Protein AF-A0A8D1YD76-F1 (afdb_monomer_lite)

Organism: Sus scrofa (NCBI:txid9823)

InterPro domains:
  IPR010857 Zona-pellucida-binding [PTHR15443] (38-339)
  IPR013783 Immunoglobulin-like fold [G3DSA:2.60.40.10] (74-149)
  IPR036179 Immunoglobulin-like domain superfamily [SSF48726] (84-145)
  IPR048805 Zona-pellucida-binding protein 1/2, C-terminal domain [PF20626] (291-340)
  IPR048806 Zona-pellucida-binding protein 1/2, N-terminal domain [PF07354] (59-154)

Sequence (340 aa):
MKAVKRDRWNRDTECQFPFNKYKIYCVMILFEFGYLDRLPRSFHLTQESAKIVGSPNFPVKVYVMLHQKSPHVLCVTQRLRNFELVDPSFQWHGPKGKIVSENSTAQVTSTGSLVFQNFEESMSGVYTCFLEYKPTVEEVVKNLQLKYIIYAYREPRYYYQFTARYHAAPCNSIYNISFEKKLLQILSKLVLDLSCEVSLLKSECHRVKMQRAGLQNELFFTFSVSSLDTEKGPKPCAGHSCESSKRLSKAKNLIERFFNQQVEVLGRRAEPLPEIYYIEGTLQMVWINRCFPGYGMNILKHPKCPECCVICSPGTYNSRDGIHCLQCNSSLVFGAKACL

Structure (mmCIF, N/CA/C/O backbone):
data_AF-A0A8D1YD76-F1
#
_entry.id   AF-A0A8D1YD76-F1
#
loop_
_atom_site.group_PDB
_atom_site.id
_atom_site.type_symbol
_atom_site.label_atom_id
_atom_site.label_alt_id
_atom_site.label_comp_id
_atom_site.label_asym_id
_atom_site.label_entity_id
_atom_site.label_seq_id
_atom_site.pdbx_PDB_ins_code
_atom_site.Cartn_x
_atom_site.Cartn_y
_atom_site.Cartn_z
_atom_site.occupancy
_atom_site.B_iso_or_equiv
_atom_site.auth_seq_id
_atom_site.auth_comp_id
_atom_site.auth_asym_id
_atom_site.auth_atom_id
_atom_site.pdbx_PDB_model_num
ATOM 1 N N . MET A 1 1 ? -49.637 -75.174 13.690 1.00 31.34 1 MET A N 1
ATOM 2 C CA . MET A 1 1 ? -49.833 -74.477 14.986 1.00 31.34 1 MET A CA 1
ATOM 3 C C . MET A 1 1 ? -49.325 -73.045 14.788 1.00 31.34 1 MET A C 1
ATOM 5 O O . MET A 1 1 ? -48.199 -72.913 14.345 1.00 31.34 1 MET A O 1
ATOM 9 N N . LYS A 1 2 ? -50.146 -71.974 14.790 1.00 24.14 2 LYS A N 1
ATOM 10 C CA . LYS A 1 2 ? -50.710 -71.280 15.982 1.00 24.14 2 LYS A CA 1
ATOM 11 C C . LYS A 1 2 ? -49.617 -71.139 17.063 1.00 24.14 2 LYS A C 1
ATOM 13 O O . LYS A 1 2 ? -49.075 -72.158 17.444 1.00 24.14 2 LYS A O 1
ATOM 18 N N . ALA A 1 3 ? -49.241 -69.997 17.631 1.00 24.41 3 ALA A N 1
ATOM 19 C CA . ALA A 1 3 ? -49.921 -68.741 17.937 1.00 24.41 3 ALA A CA 1
ATOM 20 C C . ALA A 1 3 ? -48.851 -67.866 18.680 1.00 24.41 3 ALA A C 1
ATOM 22 O O . ALA A 1 3 ? -47.999 -68.431 19.351 1.00 24.41 3 ALA A O 1
ATOM 23 N N . VAL A 1 4 ? -48.744 -66.542 18.474 1.00 26.05 4 VAL A N 1
ATOM 24 C CA . VAL A 1 4 ? -49.373 -65.466 19.289 1.00 26.05 4 VAL A CA 1
ATOM 25 C C . VAL A 1 4 ? -48.437 -64.759 20.296 1.00 26.05 4 VAL A C 1
ATOM 27 O O . VAL A 1 4 ? -48.032 -65.369 21.273 1.00 26.05 4 VAL A O 1
ATOM 30 N N . LYS A 1 5 ? -48.303 -63.426 20.084 1.00 26.91 5 LYS A N 1
ATOM 31 C CA . LYS A 1 5 ? -48.218 -62.286 21.049 1.00 26.91 5 LYS A CA 1
ATOM 32 C C . LYS A 1 5 ? -47.001 -62.229 22.007 1.00 26.91 5 LYS A C 1
ATOM 34 O O . LYS A 1 5 ? -46.442 -63.247 22.355 1.00 26.91 5 LYS A O 1
ATOM 39 N N . ARG A 1 6 ? -46.554 -61.077 22.531 1.00 25.50 6 ARG A N 1
ATOM 40 C CA . ARG A 1 6 ? -47.182 -59.756 22.733 1.00 25.50 6 ARG A CA 1
ATOM 41 C C . ARG A 1 6 ? -46.123 -58.694 23.057 1.00 25.50 6 ARG A C 1
ATOM 43 O O . ARG A 1 6 ? -45.098 -58.993 23.654 1.00 25.50 6 ARG A O 1
ATOM 50 N N . ASP A 1 7 ? -46.521 -57.473 22.744 1.00 26.12 7 ASP A N 1
ATOM 51 C CA . ASP A 1 7 ? -46.029 -56.142 23.103 1.00 26.12 7 ASP A CA 1
ATOM 52 C C . ASP A 1 7 ? -45.668 -55.884 24.576 1.00 26.12 7 ASP A C 1
ATOM 54 O O . ASP A 1 7 ? -46.276 -56.482 25.469 1.00 26.12 7 ASP A O 1
ATOM 58 N N . ARG A 1 8 ? -44.837 -54.844 24.793 1.00 25.72 8 ARG A N 1
ATOM 59 C CA . ARG A 1 8 ? -45.094 -53.664 25.671 1.00 25.72 8 ARG A CA 1
ATOM 60 C C . ARG A 1 8 ? -43.949 -52.637 25.465 1.00 25.72 8 ARG A C 1
ATOM 62 O O . ARG A 1 8 ? -42.807 -53.000 25.697 1.00 25.72 8 ARG A O 1
ATOM 69 N N . TRP A 1 9 ? -44.069 -51.448 24.854 1.00 23.62 9 TRP A N 1
ATOM 70 C CA . TRP A 1 9 ? -44.866 -50.227 25.118 1.00 23.62 9 TRP A CA 1
ATOM 71 C C . TRP A 1 9 ? -44.755 -49.630 26.528 1.00 23.62 9 TRP A C 1
ATOM 73 O O . TRP A 1 9 ? -45.425 -50.104 27.435 1.00 23.62 9 TRP A O 1
ATOM 83 N N . ASN A 1 10 ? -43.954 -48.564 26.670 1.00 24.50 10 ASN A N 1
ATOM 84 C CA . ASN A 1 10 ? -44.304 -47.238 27.232 1.00 24.50 10 ASN A CA 1
ATOM 85 C C . ASN A 1 10 ? -43.007 -46.399 27.306 1.00 24.50 10 ASN A C 1
ATOM 87 O O . ASN A 1 10 ? -41.981 -46.929 27.714 1.00 24.50 10 ASN A O 1
ATOM 91 N N . ARG A 1 11 ? -42.878 -45.174 26.776 1.00 27.67 11 ARG A N 1
ATOM 92 C CA . ARG A 1 11 ? -43.743 -43.976 26.776 1.00 27.67 11 ARG A CA 1
ATOM 93 C C . ARG A 1 11 ? -43.966 -43.437 28.192 1.00 27.67 11 ARG A C 1
ATOM 95 O O . ARG A 1 11 ? -44.514 -44.170 29.002 1.00 27.67 11 ARG A O 1
ATOM 102 N N . ASP A 1 12 ? -43.479 -42.212 28.420 1.00 26.61 12 ASP A N 1
ATOM 103 C CA . ASP A 1 12 ? -44.048 -41.116 29.239 1.00 26.61 12 ASP A CA 1
ATOM 104 C C . ASP A 1 12 ? -42.905 -40.136 29.617 1.00 26.61 12 ASP A C 1
ATOM 106 O O . ASP A 1 12 ? -41.875 -40.563 30.131 1.00 26.61 12 ASP A O 1
ATOM 110 N N . THR A 1 13 ? -42.857 -38.927 29.021 1.00 28.55 13 THR A N 1
ATOM 111 C CA . THR A 1 13 ? -43.437 -37.636 29.506 1.00 28.55 13 THR A CA 1
ATOM 112 C C . THR A 1 13 ? -42.733 -37.145 30.777 1.00 28.55 13 THR A C 1
ATOM 114 O O . THR A 1 13 ? -42.492 -37.925 31.680 1.00 28.55 13 THR A O 1
ATOM 117 N N . GLU A 1 14 ? -42.273 -35.902 30.924 1.00 25.12 14 GLU A N 1
ATOM 118 C CA . GLU A 1 14 ? -42.909 -34.590 30.719 1.00 25.12 14 GLU A CA 1
ATOM 119 C C . GLU A 1 14 ? -41.771 -33.535 30.841 1.00 25.12 14 GLU A C 1
ATOM 121 O O . GLU A 1 14 ? -40.780 -33.778 31.522 1.00 25.12 14 GLU A O 1
ATOM 126 N N . CYS A 1 15 ? -41.774 -32.399 30.141 1.00 23.47 15 CYS A N 1
ATOM 127 C CA . CYS A 1 15 ? -42.496 -31.218 30.611 1.00 23.47 15 CYS A CA 1
ATOM 128 C C . CYS A 1 15 ? -43.323 -30.535 29.513 1.00 23.47 15 CYS A C 1
ATOM 130 O O . CYS A 1 15 ? -42.839 -30.199 28.431 1.00 23.47 15 CYS A O 1
ATOM 132 N N . GLN A 1 16 ? -44.579 -30.303 29.891 1.00 22.88 16 GLN A N 1
ATOM 133 C CA . GLN A 1 16 ? -45.645 -29.562 29.226 1.00 22.88 16 GLN A CA 1
ATOM 134 C C . GLN A 1 16 ? -45.329 -28.060 29.004 1.00 22.88 16 GLN A C 1
ATOM 136 O O . GLN A 1 16 ? -44.738 -27.400 29.853 1.00 22.88 16 GLN A O 1
ATOM 141 N N . PHE A 1 17 ? -45.836 -27.584 27.857 1.00 27.03 17 PHE A N 1
ATOM 142 C CA . PHE A 1 17 ? -46.262 -26.262 27.322 1.00 27.03 17 PHE A CA 1
ATOM 143 C C . PHE A 1 17 ? -46.903 -25.238 28.317 1.00 27.03 17 PHE A C 1
ATOM 145 O O . PHE A 1 17 ? -46.950 -25.571 29.496 1.00 27.03 17 PHE A O 1
ATOM 152 N N . PRO A 1 18 ? -47.560 -24.086 27.942 1.00 42.62 18 PRO A N 1
ATOM 153 C CA . PRO A 1 18 ? -47.775 -23.325 26.667 1.00 42.62 18 PRO A CA 1
ATOM 154 C C . PRO A 1 18 ? -47.628 -21.764 26.867 1.00 42.62 18 PRO A C 1
ATOM 156 O O . PRO A 1 18 ? -47.366 -21.314 27.971 1.00 42.62 18 PRO A O 1
ATOM 159 N N . PHE A 1 19 ? -47.690 -20.820 25.907 1.00 26.12 19 PHE A N 1
ATOM 160 C CA . PHE A 1 19 ? -48.862 -20.342 25.147 1.00 26.12 19 PHE A CA 1
ATOM 161 C C . PHE A 1 19 ? -48.487 -19.187 24.168 1.00 26.12 19 PHE A C 1
ATOM 163 O O . PHE A 1 19 ? -47.848 -18.213 24.544 1.00 26.12 19 PHE A O 1
ATOM 170 N N . ASN A 1 20 ? -49.042 -19.290 22.954 1.00 23.36 20 ASN A N 1
ATOM 171 C CA . ASN A 1 20 ? -49.669 -18.273 22.085 1.00 23.36 20 ASN A CA 1
ATOM 172 C C . ASN A 1 20 ? -48.913 -17.189 21.260 1.00 23.36 20 ASN A C 1
ATOM 174 O O . ASN A 1 20 ? -48.391 -16.203 21.765 1.00 23.36 20 ASN A O 1
ATOM 178 N N . LYS A 1 21 ? -49.126 -17.340 19.936 1.00 29.44 21 LYS A N 1
ATOM 179 C CA . LYS A 1 21 ? -49.344 -16.357 18.849 1.00 29.44 21 LYS A CA 1
ATOM 180 C C . LYS A 1 21 ? -48.302 -15.257 18.632 1.00 29.44 21 LYS A C 1
ATOM 182 O O . LYS A 1 21 ? -48.481 -14.169 19.140 1.00 29.44 21 LYS A O 1
ATOM 187 N N . TYR A 1 22 ? -47.350 -15.508 17.725 1.00 27.69 22 TYR A N 1
ATOM 188 C CA . TYR A 1 22 ? -47.212 -14.817 16.424 1.00 27.69 22 TYR A CA 1
ATOM 189 C C . TYR A 1 22 ? -46.356 -15.701 15.494 1.00 27.69 22 TYR A C 1
ATOM 191 O O . TYR A 1 22 ? -45.214 -16.023 15.808 1.00 27.69 22 TYR A O 1
ATOM 199 N N . LYS A 1 23 ? -46.916 -16.133 14.355 1.00 27.42 23 LYS A N 1
ATOM 200 C CA . LYS A 1 23 ? -46.156 -16.783 13.275 1.00 27.42 23 LYS A CA 1
ATOM 201 C C . LYS A 1 23 ? -45.280 -15.717 12.611 1.00 27.42 23 LYS A C 1
ATOM 203 O O . LYS A 1 23 ? -45.788 -14.940 11.811 1.00 27.42 23 LYS A O 1
ATOM 208 N N . ILE A 1 24 ? -43.989 -15.695 12.921 1.00 28.53 24 ILE A N 1
ATOM 209 C CA . ILE A 1 24 ? -42.988 -15.047 12.070 1.00 28.53 24 ILE A CA 1
ATOM 210 C C . ILE A 1 24 ? -42.305 -16.169 11.296 1.00 28.53 24 ILE A C 1
ATOM 212 O O . ILE A 1 24 ? -41.689 -17.062 11.874 1.00 28.53 24 ILE A O 1
ATOM 216 N N . TYR A 1 25 ? -42.494 -16.156 9.981 1.00 26.11 25 TYR A N 1
ATOM 217 C CA . TYR A 1 25 ? -41.799 -17.031 9.049 1.00 26.11 25 TYR A CA 1
ATOM 218 C C . TYR A 1 25 ? -40.295 -16.729 9.115 1.00 26.11 25 TYR A C 1
ATOM 220 O O . TYR A 1 25 ? -39.843 -15.735 8.554 1.00 26.11 25 TYR A O 1
ATOM 228 N N . CYS A 1 26 ? -39.508 -17.588 9.767 1.00 23.62 26 CYS A N 1
ATOM 229 C CA . CYS A 1 26 ? -38.071 -17.652 9.508 1.00 23.62 26 CYS A CA 1
ATOM 230 C C . CYS A 1 26 ? -37.868 -18.418 8.201 1.00 23.62 26 CYS A C 1
ATOM 232 O O . CYS A 1 26 ? -37.754 -19.643 8.182 1.00 23.62 26 CYS A O 1
ATOM 234 N N . VAL A 1 27 ? -37.853 -17.679 7.094 1.00 25.09 27 VAL A N 1
ATOM 235 C CA . VAL A 1 27 ? -37.215 -18.141 5.865 1.00 25.09 27 VAL A CA 1
ATOM 236 C C . VAL A 1 27 ? -35.727 -18.255 6.183 1.00 25.09 27 VAL A C 1
ATOM 238 O O . VAL A 1 27 ? -35.052 -17.252 6.405 1.00 25.09 27 VAL A O 1
ATOM 241 N N . MET A 1 28 ? -35.234 -19.488 6.257 1.00 24.78 28 MET A N 1
ATOM 242 C CA . MET A 1 28 ? -33.808 -19.803 6.257 1.00 24.78 28 MET A CA 1
ATOM 243 C C . MET A 1 28 ? -33.210 -19.318 4.932 1.00 24.78 28 MET A C 1
ATOM 245 O O . MET A 1 28 ? -33.198 -20.049 3.945 1.00 24.78 28 MET A O 1
ATOM 249 N N . ILE A 1 29 ? -32.743 -18.071 4.891 1.00 24.70 29 ILE A N 1
ATOM 250 C CA . ILE A 1 29 ? -31.824 -17.621 3.850 1.00 24.70 29 ILE A CA 1
ATOM 251 C C . ILE A 1 29 ? -30.431 -18.042 4.311 1.00 24.70 29 ILE A C 1
ATOM 253 O O . ILE A 1 29 ? -29.815 -17.403 5.162 1.00 24.70 29 ILE A O 1
ATOM 257 N N . LEU A 1 30 ? -29.964 -19.156 3.753 1.00 24.92 30 LEU A N 1
ATOM 258 C CA . LEU A 1 30 ? -28.557 -19.533 3.717 1.00 24.92 30 LEU A CA 1
ATOM 259 C C . LEU A 1 30 ? -27.788 -18.433 2.967 1.00 24.92 30 LEU A C 1
ATOM 261 O O . LEU A 1 30 ? -27.679 -18.468 1.745 1.00 24.92 30 LEU A O 1
ATOM 265 N N . PHE A 1 31 ? -27.282 -17.433 3.688 1.00 23.33 31 PHE A N 1
ATOM 266 C CA . PHE A 1 31 ? -26.168 -16.624 3.206 1.00 23.33 31 PHE A CA 1
ATOM 267 C C . PHE A 1 31 ? -24.882 -17.337 3.615 1.00 23.33 31 PHE A C 1
ATOM 269 O O . PHE A 1 31 ? -24.460 -17.277 4.769 1.00 23.33 31 PHE A O 1
ATOM 276 N N . GLU A 1 32 ? -24.267 -18.025 2.654 1.00 25.66 32 GLU A N 1
ATOM 277 C CA . GLU A 1 32 ? -22.865 -18.412 2.739 1.00 25.66 32 GLU A CA 1
ATOM 278 C C . GLU A 1 32 ? -22.000 -17.149 2.861 1.00 25.66 32 GLU A C 1
ATOM 280 O O . GLU A 1 32 ? -21.624 -16.524 1.870 1.00 25.66 32 GLU A O 1
ATOM 285 N N . PHE A 1 33 ? -21.653 -16.761 4.087 1.00 24.92 33 PHE A N 1
ATOM 286 C CA . PHE A 1 33 ? -20.459 -15.958 4.318 1.00 24.92 33 PHE A CA 1
ATOM 287 C C . PHE A 1 33 ? -19.263 -16.905 4.334 1.00 24.92 33 PHE A C 1
ATOM 289 O O . PHE A 1 33 ? -18.803 -17.357 5.381 1.00 24.92 33 PHE A O 1
ATOM 296 N N . GLY A 1 34 ? -18.751 -17.203 3.141 1.00 25.09 34 GLY A N 1
ATOM 297 C CA . GLY A 1 34 ? -17.398 -17.709 2.971 1.00 25.09 34 GLY A CA 1
ATOM 298 C C . GLY A 1 34 ? -16.398 -16.643 3.414 1.00 25.09 34 GLY A C 1
ATOM 299 O O . GLY A 1 34 ? -15.846 -15.919 2.587 1.00 25.09 34 GLY A O 1
ATOM 300 N N . TYR A 1 35 ? -16.156 -16.538 4.722 1.00 28.88 35 TYR A N 1
ATOM 301 C CA . TYR A 1 35 ? -14.948 -15.916 5.254 1.00 28.88 35 TYR A CA 1
ATOM 302 C C . TYR A 1 35 ? -13.781 -16.850 4.919 1.00 28.88 35 TYR A C 1
ATOM 304 O O . TYR A 1 35 ? -13.340 -17.666 5.723 1.00 28.88 35 TYR A O 1
ATOM 312 N N . LEU A 1 36 ? -13.301 -16.768 3.676 1.00 26.28 36 LEU A N 1
ATOM 313 C CA . LEU A 1 36 ? -11.947 -17.203 3.379 1.00 26.28 36 LEU A CA 1
ATOM 314 C C . LEU A 1 36 ? -11.029 -16.282 4.184 1.00 26.28 36 LEU A C 1
ATOM 316 O O . LEU A 1 36 ? -10.873 -15.110 3.832 1.00 26.28 36 LEU A O 1
ATOM 320 N N . ASP A 1 37 ? -10.413 -16.821 5.235 1.00 30.56 37 ASP A N 1
ATOM 321 C CA . ASP A 1 37 ? -9.154 -16.319 5.777 1.00 30.56 37 ASP A CA 1
ATOM 322 C C . ASP A 1 37 ? -8.141 -16.279 4.621 1.00 30.56 37 ASP A C 1
ATOM 324 O O . ASP A 1 37 ? -7.389 -17.221 4.359 1.00 30.56 37 ASP A O 1
ATOM 328 N N . ARG A 1 38 ? -8.153 -15.184 3.854 1.00 34.41 38 ARG A N 1
ATOM 329 C CA . ARG A 1 38 ? -7.081 -14.856 2.922 1.00 34.41 38 ARG A CA 1
ATOM 330 C C . ARG A 1 38 ? -5.900 -14.429 3.774 1.00 34.41 38 ARG A C 1
ATOM 332 O O . ARG A 1 38 ? -5.716 -13.252 4.068 1.00 34.41 38 ARG A O 1
ATOM 339 N N . LEU A 1 39 ? -5.116 -15.418 4.193 1.00 33.12 39 LEU A N 1
ATOM 340 C CA . LEU A 1 39 ? -3.737 -15.196 4.596 1.00 33.12 39 LEU A CA 1
ATOM 341 C C . LEU A 1 39 ? -3.062 -14.396 3.468 1.00 33.12 39 LEU A C 1
ATOM 343 O O . LEU A 1 39 ? -3.143 -14.842 2.316 1.00 33.12 39 LEU A O 1
ATOM 347 N N . PRO A 1 40 ? -2.437 -13.238 3.755 1.00 37.62 40 PRO A N 1
ATOM 348 C CA . PRO A 1 40 ? -1.689 -12.517 2.739 1.00 37.62 40 PRO A CA 1
ATOM 349 C C . PRO A 1 40 ? -0.619 -13.469 2.213 1.00 37.62 40 PRO A C 1
ATOM 351 O O . PRO A 1 40 ? 0.191 -13.995 2.982 1.00 37.62 40 PRO A O 1
ATOM 354 N N . ARG A 1 41 ? -0.648 -13.759 0.911 1.00 41.16 41 ARG A N 1
ATOM 355 C CA . ARG A 1 41 ? 0.442 -14.523 0.300 1.00 41.16 41 ARG A CA 1
ATOM 356 C C . ARG A 1 41 ? 1.635 -13.587 0.332 1.00 41.16 41 ARG A C 1
ATOM 358 O O . ARG A 1 41 ? 1.605 -12.567 -0.352 1.00 41.16 41 ARG A O 1
ATOM 365 N N . SER A 1 42 ? 2.652 -13.906 1.132 1.00 38.66 42 SER A N 1
ATOM 366 C CA . SER A 1 42 ? 3.901 -13.152 1.123 1.00 38.66 42 SER A CA 1
ATOM 367 C C . SER A 1 42 ? 4.402 -13.088 -0.318 1.00 38.66 42 SER A C 1
ATOM 369 O O . SER A 1 42 ? 4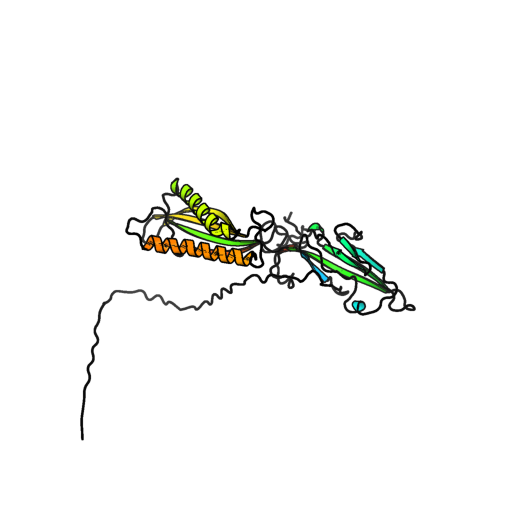.749 -14.087 -0.954 1.00 38.66 42 SER A O 1
ATOM 371 N N . PHE A 1 43 ? 4.326 -11.891 -0.888 1.00 46.16 43 PHE A N 1
ATOM 372 C CA . PHE A 1 43 ? 4.739 -11.646 -2.249 1.00 46.16 43 PHE A CA 1
ATOM 373 C C . PHE A 1 43 ? 6.254 -11.474 -2.247 1.00 46.16 43 PHE A C 1
ATOM 375 O O . PHE A 1 43 ? 6.777 -10.365 -2.272 1.00 46.16 43 PHE A O 1
ATOM 382 N N . HIS A 1 44 ? 6.972 -12.592 -2.214 1.00 45.59 44 HIS A N 1
ATOM 383 C CA . HIS A 1 44 ? 8.375 -12.602 -2.589 1.00 45.59 44 HIS A CA 1
ATOM 384 C C . HIS A 1 44 ? 8.444 -12.600 -4.116 1.00 45.59 44 HIS A C 1
ATOM 386 O O . HIS A 1 44 ? 8.564 -13.645 -4.755 1.00 45.59 44 HIS A O 1
ATOM 392 N N . LEU A 1 45 ? 8.362 -11.412 -4.727 1.00 50.66 45 LEU A N 1
ATOM 393 C CA . LEU A 1 45 ? 9.025 -11.210 -6.013 1.00 50.66 45 LEU A CA 1
ATOM 394 C C . LEU A 1 45 ? 10.485 -11.577 -5.742 1.00 50.66 45 LEU A C 1
ATOM 396 O O . LEU A 1 45 ? 11.166 -10.856 -5.024 1.00 50.66 45 LEU A O 1
ATOM 400 N N . THR A 1 46 ? 10.941 -12.734 -6.218 1.00 42.22 46 THR A N 1
ATOM 401 C CA . THR A 1 46 ? 12.352 -13.134 -6.179 1.00 42.22 46 THR A CA 1
ATOM 402 C C . THR A 1 46 ? 13.143 -12.093 -6.968 1.00 42.22 46 THR A C 1
ATOM 404 O O . THR A 1 46 ? 13.275 -12.178 -8.189 1.00 42.22 46 THR A O 1
ATOM 407 N N . GLN A 1 47 ? 13.549 -11.030 -6.275 1.00 50.66 47 GLN A N 1
ATOM 408 C CA . GLN A 1 47 ? 14.016 -9.781 -6.870 1.00 50.66 47 GLN A CA 1
ATOM 409 C C . GLN A 1 47 ? 15.511 -9.842 -7.189 1.00 50.66 47 GLN A C 1
ATOM 411 O O . GLN A 1 47 ? 15.973 -9.140 -8.084 1.00 50.66 47 GLN A O 1
ATOM 416 N N . GLU A 1 48 ? 16.248 -10.749 -6.542 1.00 43.88 48 GLU A N 1
ATOM 417 C CA . GLU A 1 48 ? 17.710 -10.810 -6.631 1.00 43.88 48 GLU A CA 1
ATOM 418 C C . GLU A 1 48 ? 18.254 -11.371 -7.959 1.00 43.88 48 GLU A C 1
ATOM 420 O O . GLU A 1 48 ? 19.446 -11.245 -8.224 1.00 43.88 48 GLU A O 1
ATOM 425 N N . SER A 1 49 ? 17.412 -11.918 -8.849 1.00 52.31 49 SER A N 1
ATOM 426 C CA . SER A 1 49 ? 17.868 -12.462 -10.146 1.00 52.31 49 SER A CA 1
ATOM 427 C C . SER A 1 49 ? 16.968 -12.162 -11.352 1.00 52.31 49 SER A C 1
ATOM 429 O O . SER A 1 49 ? 17.282 -12.559 -12.480 1.00 52.31 49 SER A O 1
ATOM 431 N N . ALA A 1 50 ? 15.861 -11.438 -11.168 1.00 76.44 50 ALA A N 1
ATOM 432 C CA . ALA A 1 50 ? 14.932 -11.166 -12.259 1.00 76.44 50 ALA A CA 1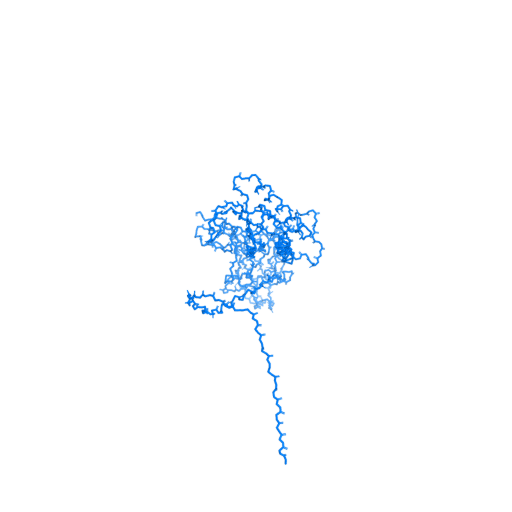
ATOM 433 C C . ALA A 1 50 ? 15.511 -10.132 -13.248 1.00 76.44 50 ALA A C 1
ATOM 435 O O . ALA A 1 50 ? 15.845 -9.005 -12.881 1.00 76.44 50 ALA A O 1
ATOM 436 N N . LYS A 1 51 ? 15.601 -10.512 -14.530 1.00 89.88 51 LYS A N 1
ATOM 437 C CA . LYS A 1 51 ? 15.937 -9.614 -15.649 1.00 89.88 51 LYS A CA 1
ATOM 438 C C . LYS A 1 51 ? 14.664 -9.243 -16.407 1.00 89.88 51 LYS A C 1
ATOM 440 O O . LYS A 1 51 ? 13.973 -10.131 -16.908 1.00 89.88 51 LYS A O 1
ATOM 445 N N . ILE A 1 52 ? 14.365 -7.951 -16.513 1.00 93.06 52 ILE A N 1
ATOM 446 C CA . ILE A 1 52 ? 13.157 -7.428 -17.163 1.00 93.06 52 ILE A CA 1
ATOM 447 C C . ILE A 1 52 ? 13.531 -6.827 -18.517 1.00 93.06 52 ILE A C 1
ATOM 449 O O . ILE A 1 52 ? 14.384 -5.952 -18.588 1.00 93.06 52 ILE A O 1
ATOM 453 N N . VAL A 1 53 ? 12.879 -7.286 -19.584 1.00 94.56 53 VAL A N 1
ATOM 454 C CA . VAL A 1 53 ? 13.044 -6.767 -20.954 1.00 94.56 53 VAL A CA 1
ATOM 455 C C . VAL A 1 53 ? 11.984 -5.724 -21.299 1.00 94.56 53 VAL A C 1
ATOM 457 O O . VAL A 1 53 ? 10.924 -5.664 -20.669 1.00 94.56 53 VAL A O 1
ATOM 460 N N . GLY A 1 54 ? 12.252 -4.938 -22.337 1.00 94.69 54 GLY A N 1
ATOM 461 C CA . GLY A 1 54 ? 11.350 -3.913 -22.845 1.00 94.69 54 GLY A CA 1
ATOM 462 C C . GLY A 1 54 ? 10.424 -4.391 -23.954 1.00 94.69 54 GLY A C 1
ATOM 463 O O . GLY A 1 54 ? 10.585 -5.467 -24.534 1.00 94.69 54 GLY A O 1
ATOM 464 N N . SER A 1 55 ? 9.465 -3.526 -24.274 1.00 94.69 55 SER A N 1
ATOM 465 C CA . SER A 1 55 ? 8.551 -3.659 -25.404 1.00 94.69 55 SER A CA 1
ATOM 466 C C . SER A 1 55 ? 8.581 -2.364 -26.223 1.00 94.69 55 SER A C 1
ATOM 468 O O . SER A 1 55 ? 8.522 -1.287 -25.627 1.00 94.69 55 SER A O 1
ATOM 470 N N . PRO A 1 56 ? 8.654 -2.436 -27.564 1.00 93.06 56 PRO A N 1
ATOM 471 C CA . PRO A 1 56 ? 8.549 -1.252 -28.416 1.00 93.06 56 PRO A CA 1
ATOM 472 C C . PRO A 1 56 ? 7.110 -0.713 -28.473 1.00 93.06 56 PRO A C 1
ATOM 474 O O . PRO A 1 56 ? 6.897 0.453 -28.784 1.00 93.06 56 PRO A O 1
ATOM 477 N N . ASN A 1 57 ? 6.119 -1.548 -28.142 1.00 94.06 57 ASN A N 1
ATOM 478 C CA . ASN A 1 57 ? 4.703 -1.232 -28.336 1.00 94.06 57 ASN A CA 1
ATOM 479 C C . ASN A 1 57 ? 4.072 -0.535 -27.125 1.00 94.06 57 ASN A C 1
ATOM 481 O O . ASN A 1 57 ? 3.093 0.191 -27.268 1.00 94.06 57 ASN A O 1
ATOM 485 N N . PHE A 1 58 ? 4.581 -0.786 -25.917 1.00 93.56 58 PHE A N 1
ATOM 486 C CA . PHE A 1 58 ? 3.997 -0.254 -24.688 1.00 93.56 58 PHE A CA 1
ATOM 487 C C . PHE A 1 58 ? 5.044 -0.102 -23.580 1.00 93.56 58 PHE A C 1
ATOM 489 O O . PHE A 1 58 ? 5.985 -0.897 -23.512 1.00 93.56 58 PHE A O 1
ATOM 496 N N . PRO A 1 59 ? 4.865 0.862 -22.657 1.00 95.06 59 PRO A N 1
ATOM 497 C CA . PRO A 1 59 ? 5.738 0.988 -21.500 1.00 95.06 59 PRO A CA 1
ATOM 498 C C . PRO A 1 59 ? 5.654 -0.232 -20.577 1.00 95.06 59 PRO A C 1
ATOM 500 O O . PRO A 1 59 ? 4.568 -0.630 -20.145 1.00 95.06 59 PRO A O 1
ATOM 503 N N . VAL A 1 60 ? 6.801 -0.811 -20.226 1.00 94.56 60 VAL A N 1
ATOM 504 C CA . VAL A 1 60 ? 6.859 -1.965 -19.319 1.00 94.56 60 VAL A CA 1
ATOM 505 C C . VAL A 1 60 ? 6.822 -1.495 -17.865 1.00 94.56 60 VAL A C 1
ATOM 507 O O . VAL A 1 60 ? 7.612 -0.651 -17.448 1.00 94.56 60 VAL A O 1
ATOM 510 N N . LYS A 1 61 ? 5.900 -2.053 -17.072 1.00 93.19 61 LYS A N 1
ATOM 511 C CA . LYS A 1 61 ? 5.783 -1.761 -15.636 1.00 93.19 61 LYS A CA 1
ATOM 512 C C . LYS A 1 61 ? 6.817 -2.561 -14.839 1.00 93.19 61 LYS A C 1
ATOM 514 O O . LYS A 1 61 ? 6.817 -3.794 -14.907 1.00 93.19 61 LYS A O 1
ATOM 519 N N . VAL A 1 62 ? 7.635 -1.865 -14.059 1.00 93.12 62 VAL A N 1
ATOM 520 C CA . VAL A 1 62 ? 8.649 -2.421 -13.153 1.00 93.12 62 VAL A CA 1
ATOM 521 C C . VAL A 1 62 ? 8.274 -2.053 -11.721 1.00 93.12 62 VAL A C 1
ATOM 523 O O . VAL A 1 62 ? 7.857 -0.927 -11.467 1.00 93.12 62 VAL A O 1
ATOM 526 N N . TYR A 1 63 ? 8.412 -2.997 -10.793 1.00 92.00 63 TYR A N 1
ATOM 527 C CA . TYR A 1 63 ? 8.115 -2.796 -9.376 1.00 92.00 63 TYR A CA 1
ATOM 528 C C . TYR A 1 63 ? 9.398 -2.962 -8.574 1.00 92.00 63 TYR A C 1
ATOM 530 O O . TYR A 1 63 ? 10.082 -3.980 -8.708 1.00 92.00 63 TYR A O 1
ATOM 538 N N . VAL A 1 64 ? 9.717 -1.961 -7.761 1.00 91.38 64 VAL A N 1
ATOM 539 C CA . VAL A 1 64 ? 10.909 -1.951 -6.913 1.00 91.38 64 VAL A CA 1
ATOM 540 C C . VAL A 1 64 ? 10.485 -1.666 -5.481 1.00 91.38 64 VAL A C 1
ATOM 542 O O . VAL A 1 64 ? 9.723 -0.728 -5.234 1.00 91.38 64 VAL A O 1
ATOM 545 N N . MET A 1 65 ? 10.926 -2.510 -4.549 1.00 89.56 65 MET A N 1
ATOM 546 C CA . MET A 1 65 ? 10.615 -2.318 -3.139 1.00 89.56 65 MET A CA 1
ATOM 547 C C . MET A 1 65 ? 11.462 -1.165 -2.604 1.00 89.56 65 MET A C 1
ATOM 549 O O . MET A 1 65 ? 12.641 -1.050 -2.946 1.00 89.56 65 MET A O 1
ATOM 553 N N . LEU A 1 66 ? 10.861 -0.296 -1.791 1.00 90.00 66 LEU A N 1
ATOM 554 C CA . LEU A 1 66 ? 11.599 0.797 -1.160 1.00 90.00 66 LEU A CA 1
ATOM 555 C C . LEU A 1 66 ? 12.795 0.269 -0.371 1.00 90.00 66 LEU A C 1
ATOM 557 O O . LEU A 1 66 ? 12.692 -0.736 0.330 1.00 90.00 66 LEU A O 1
ATOM 561 N N . HIS A 1 67 ? 13.903 0.993 -0.469 1.00 88.50 67 HIS A N 1
ATOM 562 C CA . HIS A 1 67 ? 15.165 0.686 0.195 1.00 88.50 67 HIS A CA 1
ATOM 563 C C . HIS A 1 67 ? 15.779 -0.671 -0.149 1.00 88.50 67 HIS A C 1
ATOM 565 O O . HIS A 1 67 ? 16.604 -1.196 0.594 1.00 88.50 67 HIS A O 1
ATOM 571 N N . GLN A 1 68 ? 15.395 -1.233 -1.295 1.00 86.94 68 GLN A N 1
ATOM 572 C CA . GLN A 1 68 ? 15.965 -2.468 -1.809 1.00 86.94 68 GLN A CA 1
ATOM 573 C C . GLN A 1 68 ? 16.593 -2.265 -3.183 1.00 86.94 68 GLN A C 1
ATOM 575 O O . GLN A 1 68 ? 16.326 -1.288 -3.895 1.00 86.94 68 GLN A O 1
ATOM 580 N N . LYS A 1 69 ? 17.427 -3.239 -3.549 1.00 89.06 69 LYS A N 1
ATOM 581 C CA . LYS A 1 69 ? 18.029 -3.341 -4.870 1.00 89.06 69 LYS A CA 1
ATOM 582 C C . LYS A 1 69 ? 16.972 -3.743 -5.898 1.00 89.06 69 LYS A C 1
ATOM 584 O O . LYS A 1 69 ? 16.159 -4.636 -5.663 1.00 89.06 69 LYS A O 1
ATOM 589 N N . SER A 1 70 ? 16.984 -3.103 -7.061 1.00 91.19 70 SER A N 1
ATOM 590 C CA . SER A 1 70 ? 16.040 -3.426 -8.130 1.00 91.19 70 SER A CA 1
ATOM 591 C C . SER A 1 70 ? 16.437 -4.687 -8.903 1.00 91.19 70 SER A C 1
ATOM 593 O O . SER A 1 70 ? 17.623 -5.022 -8.982 1.00 91.19 70 SER A O 1
ATOM 595 N N . PRO A 1 71 ? 15.477 -5.331 -9.596 1.00 91.75 71 PRO A N 1
ATOM 596 C CA . PRO A 1 71 ? 15.814 -6.233 -10.691 1.00 91.75 71 PRO A CA 1
ATOM 597 C C . PRO A 1 71 ? 16.605 -5.490 -11.779 1.00 91.75 71 PRO A C 1
ATOM 599 O O . PRO A 1 71 ? 16.553 -4.259 -11.879 1.00 91.75 71 PRO A O 1
ATOM 602 N N . HIS A 1 72 ? 17.296 -6.242 -12.633 1.00 93.31 72 HIS A N 1
ATOM 603 C CA . HIS A 1 72 ? 17.983 -5.671 -13.790 1.00 93.31 72 HIS A CA 1
ATOM 604 C C . HIS A 1 72 ? 16.960 -5.286 -14.859 1.00 93.31 72 HIS A C 1
ATOM 606 O O . HIS A 1 72 ? 16.302 -6.157 -15.437 1.00 93.31 72 HIS A O 1
ATOM 612 N N . VAL A 1 73 ? 16.842 -3.991 -15.149 1.00 95.69 73 VAL A N 1
ATOM 613 C CA . VAL A 1 73 ? 16.004 -3.489 -16.242 1.00 95.69 73 VAL A CA 1
ATOM 614 C C . VAL A 1 73 ? 16.868 -3.401 -17.496 1.00 95.69 73 VAL A C 1
ATOM 616 O O . VAL A 1 73 ? 17.753 -2.556 -17.599 1.00 95.69 73 VAL A O 1
ATOM 619 N N . LEU A 1 74 ? 16.655 -4.314 -18.439 1.00 95.62 74 LEU A N 1
ATOM 620 C CA . LEU A 1 74 ? 17.483 -4.438 -19.633 1.00 95.62 74 LEU A CA 1
ATOM 621 C C . LEU A 1 74 ? 17.067 -3.421 -20.697 1.00 95.62 74 LEU A C 1
ATOM 623 O O . LEU A 1 74 ? 15.880 -3.231 -20.947 1.00 95.62 74 LEU A O 1
ATOM 627 N N . CYS A 1 75 ? 18.022 -2.832 -21.407 1.00 96.31 75 CYS A N 1
ATOM 628 C CA . CYS A 1 75 ? 17.745 -1.962 -22.550 1.00 96.31 75 CYS A CA 1
ATOM 629 C C . CYS A 1 75 ? 17.611 -2.746 -23.870 1.00 96.31 75 CYS A C 1
ATOM 631 O O . CYS A 1 75 ? 18.250 -2.438 -24.866 1.00 96.31 75 CYS A O 1
ATOM 633 N N . VAL A 1 76 ? 16.810 -3.813 -23.885 1.00 96.06 76 VAL A N 1
ATOM 634 C CA . VAL A 1 76 ? 16.600 -4.656 -25.077 1.00 96.06 76 VAL A CA 1
ATOM 635 C C . VAL A 1 76 ? 15.177 -5.208 -25.107 1.00 96.06 76 VAL A C 1
ATOM 637 O O . VAL A 1 76 ? 14.521 -5.324 -24.068 1.00 96.06 76 VAL A O 1
ATOM 640 N N . THR A 1 77 ? 14.695 -5.591 -26.292 1.00 95.44 77 THR A N 1
ATOM 641 C CA . THR A 1 77 ? 13.454 -6.375 -26.413 1.00 95.44 77 THR A CA 1
ATOM 642 C C . THR A 1 77 ? 13.689 -7.848 -26.091 1.00 95.44 77 THR A C 1
ATOM 644 O O . THR A 1 77 ? 14.817 -8.338 -26.145 1.00 95.44 77 THR A O 1
ATOM 647 N N . GLN A 1 78 ? 12.606 -8.590 -25.838 1.00 93.38 78 GLN A N 1
ATOM 648 C CA . GLN A 1 78 ? 12.679 -10.047 -25.680 1.00 93.38 78 GLN A CA 1
ATOM 649 C C . GLN A 1 78 ? 13.316 -10.742 -26.892 1.00 93.38 78 GLN A C 1
ATOM 651 O O . GLN A 1 78 ? 14.028 -11.724 -26.714 1.00 93.38 78 GLN A O 1
ATOM 656 N N . ARG A 1 79 ? 13.074 -10.232 -28.110 1.00 92.12 79 ARG A N 1
ATOM 657 C CA . ARG A 1 79 ? 13.684 -10.766 -29.331 1.00 92.12 79 ARG A CA 1
ATOM 658 C C . ARG A 1 79 ? 15.188 -10.523 -29.305 1.00 92.12 79 ARG A C 1
ATOM 660 O O . ARG A 1 79 ? 15.931 -11.489 -29.293 1.00 92.12 79 ARG A O 1
ATOM 667 N N . LEU A 1 80 ? 15.616 -9.260 -29.223 1.00 93.19 80 LEU A N 1
ATOM 668 C CA . LEU A 1 80 ? 17.034 -8.877 -29.303 1.00 93.19 80 LEU A CA 1
ATOM 669 C C . LEU A 1 80 ? 17.888 -9.424 -28.157 1.00 93.19 80 LEU A C 1
ATOM 671 O O . LEU A 1 80 ? 19.082 -9.596 -28.336 1.00 93.19 80 LEU A O 1
ATOM 675 N N . ARG A 1 81 ? 17.290 -9.749 -27.005 1.00 90.62 81 ARG A N 1
ATOM 676 C CA . ARG A 1 81 ? 17.996 -10.367 -25.873 1.00 90.62 81 ARG A CA 1
ATOM 677 C C . ARG A 1 81 ? 18.770 -11.637 -26.250 1.00 90.62 81 ARG A C 1
ATOM 679 O O . ARG A 1 81 ? 19.764 -11.936 -25.598 1.00 90.62 81 ARG A O 1
ATOM 686 N N . ASN A 1 82 ? 18.290 -12.380 -27.245 1.00 90.38 82 ASN A N 1
ATOM 687 C CA . ASN A 1 82 ? 18.891 -13.639 -27.684 1.00 90.38 82 ASN A CA 1
ATOM 688 C C . ASN A 1 82 ? 19.647 -13.504 -29.020 1.00 90.38 82 ASN A C 1
ATOM 690 O O . ASN A 1 82 ? 20.014 -14.520 -29.600 1.00 90.38 82 ASN A O 1
ATOM 694 N N . PHE A 1 83 ? 19.836 -12.281 -29.527 1.00 91.12 83 PHE A N 1
ATOM 695 C CA . PHE A 1 83 ? 20.645 -12.012 -30.716 1.00 91.12 83 PHE A CA 1
ATOM 696 C C . PHE A 1 83 ? 21.977 -11.399 -30.302 1.00 91.12 83 PHE A C 1
ATOM 698 O O . PHE A 1 83 ? 22.060 -10.670 -29.313 1.00 91.12 83 PHE A O 1
ATOM 705 N N . GLU A 1 84 ? 23.006 -11.677 -31.090 1.00 90.88 84 GLU A N 1
ATOM 706 C CA . GLU A 1 84 ? 24.263 -10.949 -31.016 1.00 90.88 84 GLU A CA 1
ATOM 707 C C . GLU A 1 84 ? 24.061 -9.546 -31.599 1.00 90.88 84 GLU A C 1
ATOM 709 O O . GLU A 1 84 ? 23.432 -9.380 -32.645 1.00 90.88 84 GLU A O 1
ATOM 714 N N . LEU A 1 85 ? 24.531 -8.533 -30.873 1.00 93.62 85 LEU A N 1
ATOM 715 C CA . LEU A 1 85 ? 24.451 -7.133 -31.274 1.00 93.62 85 LEU A CA 1
ATOM 716 C C . LEU A 1 85 ? 25.880 -6.628 -31.425 1.00 93.62 85 LEU A C 1
ATOM 718 O O . LEU A 1 85 ? 26.664 -6.726 -30.482 1.00 93.62 85 LEU A O 1
ATOM 722 N N . VAL A 1 86 ? 26.207 -6.089 -32.594 1.00 94.94 86 VAL A N 1
ATOM 723 C CA . VAL A 1 86 ? 27.526 -5.520 -32.871 1.00 94.94 86 VAL A CA 1
ATOM 724 C C . VAL A 1 86 ? 27.543 -4.064 -32.401 1.00 94.94 86 VAL A C 1
ATOM 726 O O . VAL A 1 86 ? 26.611 -3.306 -32.688 1.00 94.94 86 VAL A O 1
ATOM 729 N N . ASP A 1 87 ? 28.595 -3.703 -31.664 1.00 93.44 87 ASP A N 1
ATOM 730 C CA . ASP A 1 87 ? 28.865 -2.370 -31.108 1.00 93.44 87 ASP A CA 1
ATOM 731 C C . ASP A 1 87 ? 27.659 -1.699 -30.408 1.00 93.44 87 ASP A C 1
ATOM 733 O O . ASP A 1 87 ? 27.270 -0.588 -30.778 1.00 93.44 87 ASP A O 1
ATOM 737 N N . PRO A 1 88 ? 27.017 -2.347 -29.412 1.00 95.44 88 PRO A N 1
ATOM 738 C CA . PRO A 1 88 ? 25.834 -1.786 -28.774 1.00 95.44 88 PRO A CA 1
ATOM 739 C C . PRO A 1 88 ? 26.183 -0.589 -27.875 1.00 95.44 88 PRO A C 1
ATOM 741 O O . PRO A 1 88 ? 27.050 -0.676 -27.005 1.00 95.44 88 PRO A O 1
ATOM 744 N N . SER A 1 89 ? 25.440 0.505 -28.034 1.00 94.94 89 SER A N 1
ATOM 745 C CA . SER A 1 89 ? 25.498 1.698 -27.186 1.00 94.94 89 SER A CA 1
ATOM 746 C C . SER A 1 89 ? 24.171 1.902 -26.459 1.00 94.94 89 SER A C 1
ATOM 748 O O . SER A 1 89 ? 23.098 1.733 -27.043 1.00 94.94 89 SER A O 1
ATOM 750 N N . PHE A 1 90 ? 24.236 2.261 -25.175 1.00 94.56 90 PHE A N 1
ATOM 751 C CA . PHE A 1 90 ? 23.069 2.372 -24.303 1.00 94.56 90 PHE A CA 1
ATOM 752 C C . PHE A 1 90 ? 23.018 3.733 -23.617 1.00 94.56 90 PHE A C 1
ATOM 754 O O . PHE A 1 90 ? 23.963 4.128 -22.935 1.00 94.56 90 PHE A O 1
ATOM 761 N N . GLN A 1 91 ? 21.872 4.406 -23.702 1.00 94.50 91 GLN A N 1
ATOM 762 C CA . GLN A 1 91 ? 21.633 5.662 -23.002 1.00 94.50 91 GLN A CA 1
ATOM 763 C C . GLN A 1 91 ? 20.306 5.626 -22.248 1.00 94.50 91 GLN A C 1
ATOM 765 O O . GLN A 1 91 ? 19.239 5.423 -22.829 1.00 94.50 91 GLN A O 1
ATOM 770 N N . TRP A 1 92 ? 20.366 5.869 -20.940 1.00 95.88 92 TRP A N 1
ATOM 771 C CA . TRP A 1 92 ? 19.193 5.911 -20.072 1.00 95.88 92 TRP A CA 1
ATOM 772 C C . TRP A 1 92 ? 18.816 7.341 -19.703 1.00 95.88 92 TRP A C 1
ATOM 774 O O . TRP A 1 92 ? 19.651 8.132 -19.268 1.00 95.88 92 TRP A O 1
ATOM 784 N N . HIS A 1 93 ? 17.524 7.639 -19.797 1.00 94.69 93 HIS A N 1
ATOM 785 C CA . HIS A 1 93 ? 16.910 8.865 -19.307 1.00 94.69 93 HIS A CA 1
ATOM 786 C C . HIS A 1 93 ? 15.931 8.530 -18.187 1.00 94.69 93 HIS A C 1
ATOM 788 O O . HIS A 1 93 ? 15.046 7.686 -18.346 1.00 94.69 93 HIS A O 1
ATOM 794 N N . GLY A 1 94 ? 16.097 9.202 -17.055 1.00 91.69 94 GLY A N 1
ATOM 795 C CA . GLY A 1 94 ? 15.225 9.090 -15.901 1.00 91.69 94 GLY A CA 1
ATOM 796 C C . GLY A 1 94 ? 13.993 9.994 -15.980 1.00 91.69 94 GLY A C 1
ATOM 797 O O . GLY A 1 94 ? 13.724 10.637 -17.005 1.00 91.69 94 GLY A O 1
ATOM 798 N N . PRO A 1 95 ? 13.251 10.095 -14.865 1.00 86.25 95 PRO A N 1
ATOM 799 C CA . PRO A 1 95 ? 12.113 10.984 -14.743 1.00 86.25 95 PRO A CA 1
ATOM 800 C C . PRO A 1 95 ? 12.532 12.421 -15.075 1.00 86.25 95 PRO A C 1
ATOM 802 O O . PRO A 1 95 ? 13.611 12.873 -14.687 1.00 86.25 95 PRO A O 1
ATOM 805 N N . LYS A 1 96 ? 11.672 13.153 -15.792 1.00 80.50 96 LYS A N 1
ATOM 806 C CA . LYS A 1 96 ? 11.942 14.517 -16.297 1.00 80.50 96 LYS A CA 1
ATOM 807 C C . LYS A 1 96 ? 13.027 14.602 -17.389 1.00 80.50 96 LYS A C 1
ATOM 809 O O . LYS A 1 96 ? 13.498 15.695 -17.678 1.00 80.50 96 LYS A O 1
ATOM 814 N N . GLY A 1 97 ? 13.421 13.479 -17.998 1.00 80.62 97 GLY A N 1
ATOM 815 C CA . GLY A 1 97 ? 14.287 13.446 -19.186 1.00 80.62 97 GLY A CA 1
ATOM 816 C C . GLY A 1 97 ? 15.785 13.602 -18.916 1.00 80.62 97 GLY A C 1
ATOM 817 O O . GLY A 1 97 ? 16.570 13.638 -19.862 1.00 80.62 97 GLY A O 1
ATOM 818 N N . LYS A 1 98 ? 16.201 13.668 -17.646 1.00 85.00 98 LYS A N 1
ATOM 819 C CA . LYS A 1 98 ? 17.617 13.762 -17.269 1.00 85.00 98 LYS A CA 1
ATOM 820 C C . LYS A 1 98 ? 18.344 12.459 -17.591 1.00 85.00 98 LYS A C 1
ATOM 822 O O . LYS A 1 98 ? 17.809 11.388 -17.309 1.00 85.00 98 LYS 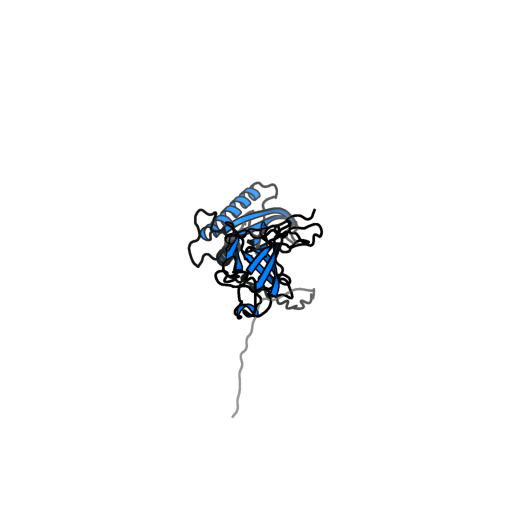A O 1
ATOM 827 N N . ILE A 1 99 ? 19.554 12.552 -18.138 1.00 88.12 99 ILE A N 1
ATOM 828 C CA . ILE A 1 99 ? 20.419 11.383 -18.339 1.00 88.12 99 ILE A CA 1
ATOM 829 C C . ILE A 1 99 ? 20.692 10.751 -16.972 1.00 88.12 99 ILE A C 1
ATOM 831 O O . ILE A 1 99 ? 20.988 11.455 -16.004 1.00 88.12 99 ILE A O 1
ATOM 835 N N . VAL A 1 100 ? 20.550 9.431 -16.886 1.00 86.75 100 VAL A N 1
ATOM 836 C CA . VAL A 1 100 ? 20.898 8.678 -15.683 1.00 86.75 100 VAL A CA 1
ATOM 837 C C . VAL A 1 100 ? 22.420 8.610 -15.611 1.00 86.75 100 VAL A C 1
ATOM 839 O O . VAL A 1 100 ? 23.044 7.816 -16.305 1.00 86.75 100 VAL A O 1
ATOM 842 N N . SER A 1 101 ? 23.013 9.483 -14.803 1.00 74.88 101 SER A N 1
ATOM 843 C CA . SER A 1 101 ? 24.428 9.412 -14.443 1.00 74.88 101 SER A CA 1
ATOM 844 C C . SER A 1 101 ? 24.646 8.322 -13.397 1.00 74.88 101 SER A C 1
ATOM 846 O O . SER A 1 101 ? 23.826 8.190 -12.485 1.00 74.88 101 SER A O 1
ATOM 848 N N . GLU A 1 102 ? 25.762 7.602 -13.481 1.00 72.81 102 GLU A N 1
ATOM 849 C CA . GLU A 1 102 ? 26.175 6.689 -12.416 1.00 72.81 102 GLU A CA 1
ATOM 850 C C . GLU A 1 102 ? 26.361 7.460 -11.107 1.00 72.81 102 GLU A C 1
ATOM 852 O O . GLU A 1 102 ? 27.115 8.430 -11.025 1.00 72.81 102 GLU A O 1
ATOM 857 N N . ASN A 1 103 ? 25.628 7.049 -10.081 1.00 76.00 103 ASN A N 1
ATOM 858 C CA . ASN A 1 103 ? 25.769 7.560 -8.728 1.00 76.00 103 ASN A CA 1
ATOM 859 C C . ASN A 1 103 ? 25.609 6.401 -7.732 1.00 76.00 103 ASN A C 1
ATOM 861 O O . ASN A 1 103 ? 25.474 5.240 -8.113 1.00 76.00 103 ASN A O 1
ATOM 865 N N . SER A 1 104 ? 25.613 6.700 -6.433 1.00 68.12 104 SER A N 1
ATOM 866 C CA . SER A 1 104 ? 25.486 5.672 -5.394 1.00 68.12 104 SER A CA 1
ATOM 867 C C . SER A 1 104 ? 24.131 4.945 -5.381 1.00 68.12 104 SER A C 1
ATOM 869 O O . SER A 1 104 ? 24.036 3.871 -4.790 1.00 68.12 104 SER A O 1
ATOM 871 N N . THR A 1 105 ? 23.080 5.488 -6.011 1.00 82.56 105 THR A N 1
ATOM 872 C CA . THR A 1 105 ? 21.712 4.944 -5.936 1.00 82.56 105 THR A CA 1
ATOM 873 C C . THR A 1 105 ? 21.241 4.264 -7.222 1.00 82.56 105 THR A C 1
ATOM 875 O O . THR A 1 105 ? 20.407 3.359 -7.145 1.00 82.56 105 THR A O 1
ATOM 878 N N . ALA A 1 106 ? 21.783 4.634 -8.383 1.00 87.69 106 ALA A N 1
ATOM 879 C CA . ALA A 1 106 ? 21.465 4.077 -9.693 1.00 87.69 106 ALA A CA 1
ATOM 880 C C . ALA A 1 106 ? 22.737 3.859 -10.526 1.00 87.69 106 ALA A C 1
ATOM 882 O O . ALA A 1 106 ? 23.588 4.740 -10.636 1.00 87.69 106 ALA A O 1
ATOM 883 N N . GLN A 1 107 ? 22.829 2.693 -11.160 1.00 90.56 107 GLN A N 1
ATOM 884 C CA . GLN A 1 107 ? 23.952 2.307 -12.011 1.00 90.56 107 GLN A CA 1
ATOM 885 C C . GLN A 1 107 ? 23.457 1.738 -13.342 1.00 90.56 107 GLN A C 1
ATOM 887 O O . GLN A 1 107 ? 22.454 1.014 -13.389 1.00 90.56 107 GLN A O 1
ATOM 892 N N . VAL A 1 108 ? 24.192 2.020 -14.416 1.00 92.00 108 VAL A N 1
ATOM 893 C CA . VAL A 1 108 ? 24.016 1.362 -15.712 1.00 92.00 108 VAL A CA 1
ATOM 894 C C . VAL A 1 108 ? 25.171 0.382 -15.878 1.00 92.00 108 VAL A C 1
ATOM 896 O O . VAL A 1 108 ? 26.326 0.765 -15.931 1.00 92.00 108 VAL A O 1
ATOM 899 N N . THR A 1 109 ? 24.875 -0.913 -15.904 1.00 90.81 109 THR A N 1
ATOM 900 C CA . THR A 1 109 ? 25.915 -1.943 -16.077 1.00 90.81 109 THR A CA 1
ATOM 901 C C . THR A 1 109 ? 26.564 -1.848 -17.462 1.00 90.81 109 THR A C 1
ATOM 903 O O . THR A 1 109 ? 25.939 -1.353 -18.397 1.00 90.81 109 THR A O 1
ATOM 906 N N . SER A 1 110 ? 27.735 -2.466 -17.641 1.00 87.62 110 SER A N 1
ATOM 907 C CA . SER A 1 110 ? 28.409 -2.589 -18.949 1.00 87.62 110 SER A CA 1
ATOM 908 C C . SER A 1 110 ? 27.538 -3.208 -20.053 1.00 87.62 110 SER A C 1
ATOM 910 O O . SER A 1 110 ? 27.727 -2.926 -21.228 1.00 87.62 110 SER A O 1
ATOM 912 N N . THR A 1 111 ? 26.543 -4.020 -19.682 1.00 88.94 111 THR A N 1
ATOM 913 C CA . THR A 1 111 ? 25.556 -4.613 -20.609 1.00 88.94 111 THR A CA 1
ATOM 914 C C . THR A 1 111 ? 24.366 -3.697 -20.927 1.00 88.94 111 THR A C 1
ATOM 916 O O . THR A 1 111 ? 23.368 -4.153 -21.481 1.00 88.94 111 THR A O 1
ATOM 919 N N . GLY A 1 112 ? 24.398 -2.435 -20.490 1.00 90.75 112 GLY A N 1
ATOM 920 C CA . GLY A 1 112 ? 23.312 -1.475 -20.692 1.00 90.75 112 GLY A CA 1
ATOM 921 C C . GLY A 1 112 ? 22.109 -1.647 -19.765 1.00 90.75 112 GLY A C 1
ATOM 922 O O . GLY A 1 112 ? 21.081 -0.999 -19.961 1.00 90.75 112 GLY A O 1
ATOM 923 N N . SER A 1 113 ? 22.189 -2.526 -18.761 1.00 93.56 113 SER A N 1
ATOM 924 C CA . SER A 1 113 ? 21.098 -2.737 -17.795 1.00 93.56 113 SER A CA 1
ATOM 925 C C . SER A 1 113 ? 21.073 -1.652 -16.721 1.00 93.56 113 SER A C 1
ATOM 927 O O . SER A 1 113 ? 22.104 -1.405 -16.101 1.00 93.56 113 SER A O 1
ATOM 929 N N . LEU A 1 114 ? 19.900 -1.091 -16.429 1.00 95.19 114 LEU A N 1
ATOM 930 C CA . LEU A 1 114 ? 19.685 -0.171 -15.312 1.00 95.19 114 LEU A CA 1
ATOM 931 C C . LEU A 1 114 ? 19.377 -0.948 -14.023 1.00 95.19 114 LEU A C 1
ATOM 933 O O . LEU A 1 114 ? 18.504 -1.823 -14.008 1.00 95.19 114 LEU A O 1
ATOM 937 N N . VAL A 1 115 ? 20.092 -0.620 -12.945 1.00 93.88 115 VAL A N 1
ATOM 938 C CA . VAL A 1 115 ? 19.922 -1.206 -11.608 1.00 93.88 115 VAL A CA 1
ATOM 939 C C . VAL A 1 115 ? 19.933 -0.099 -10.560 1.00 93.88 115 VAL A C 1
ATOM 941 O O . VAL A 1 115 ? 20.796 0.775 -10.584 1.00 93.88 115 VAL A O 1
ATOM 944 N N . PHE A 1 116 ? 19.009 -0.161 -9.610 1.00 93.00 116 PHE A N 1
ATOM 945 C CA . PHE A 1 116 ? 18.987 0.706 -8.435 1.00 93.00 116 PHE A CA 1
ATOM 946 C C . PHE A 1 116 ? 19.509 -0.056 -7.224 1.00 93.00 116 PHE A C 1
ATOM 948 O O . PHE A 1 116 ? 19.125 -1.206 -7.030 1.00 93.00 116 PHE A O 1
ATOM 955 N N . GLN A 1 117 ? 20.368 0.567 -6.419 1.00 90.88 117 GLN A N 1
ATOM 956 C CA . GLN A 1 117 ? 20.932 -0.053 -5.212 1.00 90.88 117 GLN A CA 1
ATOM 957 C C . GLN A 1 117 ? 20.053 0.182 -3.980 1.00 90.88 117 GLN A C 1
ATOM 959 O O . GLN A 1 117 ? 19.843 -0.725 -3.183 1.00 90.88 117 GLN A O 1
ATOM 964 N N . ASN A 1 118 ? 19.512 1.393 -3.852 1.00 89.50 118 ASN A N 1
ATOM 965 C CA . ASN A 1 118 ? 18.644 1.815 -2.757 1.00 89.50 118 ASN A CA 1
ATOM 966 C C . ASN A 1 118 ? 17.511 2.652 -3.356 1.00 89.50 118 ASN A C 1
ATOM 968 O O . ASN A 1 118 ? 17.688 3.842 -3.613 1.00 89.50 118 ASN A O 1
ATOM 972 N N . PHE A 1 119 ? 16.385 2.012 -3.678 1.00 91.19 119 PHE A N 1
ATOM 973 C CA . PHE A 1 119 ? 15.297 2.683 -4.385 1.00 91.19 119 PHE A CA 1
ATOM 974 C C . PHE A 1 119 ? 14.460 3.565 -3.453 1.00 91.19 119 PHE A C 1
ATOM 976 O O . PHE A 1 119 ? 13.896 3.089 -2.466 1.00 91.19 119 PHE A O 1
ATOM 983 N N . GLU A 1 120 ? 14.335 4.844 -3.795 1.00 92.19 120 GLU A N 1
ATOM 984 C CA . GLU A 1 120 ? 13.534 5.823 -3.062 1.00 92.19 120 GLU A CA 1
ATOM 985 C C . GLU A 1 120 ? 12.225 6.157 -3.787 1.00 92.19 120 GLU A C 1
ATOM 987 O O . GLU A 1 120 ? 12.086 5.999 -4.999 1.00 92.19 120 GLU A O 1
ATOM 992 N N . GLU A 1 121 ? 11.259 6.701 -3.043 1.00 91.69 121 GLU A N 1
ATOM 993 C CA . GLU A 1 121 ? 9.954 7.118 -3.571 1.00 91.69 121 GLU A CA 1
ATOM 994 C C . GLU A 1 121 ? 10.088 8.076 -4.769 1.00 91.69 121 GLU A C 1
ATOM 996 O O . GLU A 1 121 ? 9.440 7.888 -5.802 1.00 91.69 121 GLU A O 1
ATOM 1001 N N . SER A 1 122 ? 10.994 9.051 -4.649 1.00 90.81 122 SER A N 1
ATOM 1002 C CA . SER A 1 122 ? 11.274 10.099 -5.641 1.00 90.81 122 SER A CA 1
ATOM 1003 C C . SER A 1 122 ? 11.836 9.567 -6.965 1.00 90.81 122 SER A C 1
ATOM 1005 O O . SER A 1 122 ? 11.762 10.254 -7.986 1.00 90.81 122 SER A O 1
ATOM 1007 N N . MET A 1 123 ? 12.372 8.344 -6.957 1.00 92.50 123 MET A N 1
ATOM 1008 C CA . MET A 1 123 ? 12.928 7.662 -8.126 1.00 92.50 123 MET A CA 1
ATOM 1009 C C . MET A 1 123 ? 11.839 6.968 -8.951 1.00 92.50 123 MET A C 1
ATOM 1011 O O . MET A 1 123 ? 12.102 6.486 -10.049 1.00 92.50 123 MET A O 1
ATOM 1015 N N . SER A 1 124 ? 10.598 6.922 -8.464 1.00 95.00 124 SER A N 1
ATOM 1016 C CA . SER A 1 124 ? 9.475 6.410 -9.249 1.00 95.00 124 SER A CA 1
ATOM 1017 C C . SER A 1 124 ? 9.186 7.315 -10.441 1.00 95.00 124 SER A C 1
ATOM 1019 O O . SER A 1 124 ? 9.127 8.540 -10.322 1.00 95.00 124 SER A O 1
ATOM 1021 N N . GLY A 1 125 ? 8.950 6.716 -11.605 1.00 95.25 125 GLY A N 1
ATOM 1022 C CA . GLY A 1 125 ? 8.626 7.489 -12.792 1.00 95.25 125 GLY A CA 1
ATOM 1023 C C . GLY A 1 125 ? 8.810 6.758 -14.106 1.00 95.25 125 GLY A C 1
ATOM 1024 O O . GLY A 1 125 ? 8.956 5.536 -14.167 1.00 95.25 125 GLY A O 1
ATOM 1025 N N . VAL A 1 126 ? 8.765 7.544 -15.179 1.00 95.12 126 VAL A N 1
ATOM 1026 C CA . VAL A 1 126 ? 8.986 7.060 -16.540 1.00 95.12 126 VAL A CA 1
ATOM 1027 C C . VAL A 1 126 ? 10.475 7.121 -16.848 1.00 95.12 126 VAL A C 1
ATOM 1029 O O . VAL A 1 126 ? 11.077 8.191 -16.778 1.00 95.12 126 VAL A O 1
ATOM 1032 N N . TYR A 1 127 ? 11.034 5.976 -17.221 1.00 96.31 127 TYR A N 1
ATOM 1033 C CA . TYR A 1 127 ? 12.404 5.832 -17.690 1.00 96.31 127 TYR A CA 1
ATOM 1034 C C . TYR A 1 127 ? 12.386 5.454 -19.165 1.00 96.31 127 TYR A C 1
ATOM 1036 O O . TYR A 1 127 ? 11.551 4.661 -19.604 1.00 96.31 127 TYR A O 1
ATOM 1044 N N . THR A 1 128 ? 13.304 6.020 -19.935 1.00 96.75 128 THR A N 1
ATOM 1045 C CA . THR A 1 128 ? 13.469 5.705 -21.355 1.00 96.75 128 THR A CA 1
ATOM 1046 C C . THR A 1 128 ? 14.883 5.217 -21.583 1.00 96.75 128 THR A C 1
ATOM 1048 O O . THR A 1 128 ? 15.819 5.841 -21.092 1.00 96.75 128 THR A O 1
ATOM 1051 N N . CYS A 1 129 ? 15.033 4.131 -22.328 1.00 96.69 129 CYS A N 1
ATOM 1052 C CA . CYS A 1 129 ? 16.330 3.713 -22.823 1.00 96.69 129 CYS A CA 1
ATOM 1053 C C . CYS A 1 129 ? 16.403 3.836 -24.340 1.00 96.69 129 CYS A C 1
ATOM 1055 O O . CYS A 1 129 ? 15.438 3.498 -25.030 1.00 96.69 129 CYS A O 1
ATOM 1057 N N . PHE A 1 130 ? 17.553 4.286 -24.823 1.00 96.25 130 PHE A N 1
ATOM 1058 C CA . PHE A 1 130 ? 17.946 4.284 -26.220 1.00 96.25 130 PHE A CA 1
ATOM 1059 C C . PHE A 1 130 ? 19.062 3.256 -26.402 1.00 96.25 130 PHE A C 1
ATOM 1061 O O . PHE A 1 130 ? 20.075 3.309 -25.705 1.00 96.25 130 PHE A O 1
ATOM 1068 N N . LEU A 1 131 ? 18.832 2.307 -27.304 1.00 96.56 131 LEU A N 1
ATOM 1069 C CA . LEU A 1 131 ? 19.801 1.322 -27.761 1.00 96.56 131 LEU A CA 1
ATOM 1070 C C . LEU A 1 131 ? 20.143 1.630 -29.215 1.00 96.56 131 LEU A C 1
ATOM 1072 O O . LEU A 1 131 ? 19.259 1.573 -30.071 1.00 96.56 131 LEU A O 1
ATOM 1076 N N . GLU A 1 132 ? 21.414 1.880 -29.487 1.00 96.75 132 GLU A N 1
ATOM 1077 C CA . GLU A 1 132 ? 21.964 1.924 -30.841 1.00 96.75 132 GLU A CA 1
ATOM 1078 C C . GLU A 1 132 ? 22.801 0.665 -31.060 1.00 96.75 132 GLU A C 1
ATOM 1080 O O . GLU A 1 132 ? 23.587 0.289 -30.192 1.00 96.75 132 GLU A O 1
ATOM 1085 N N . TYR A 1 133 ? 22.603 -0.035 -32.175 1.00 96.00 133 TYR A N 1
ATOM 1086 C CA . TYR A 1 133 ? 23.326 -1.278 -32.459 1.00 96.00 133 TYR A CA 1
ATOM 1087 C C . TYR A 1 133 ? 23.390 -1.575 -33.954 1.00 96.00 133 TYR A C 1
ATOM 1089 O O . TYR A 1 133 ? 22.542 -1.119 -34.725 1.00 96.00 133 TYR A O 1
ATOM 1097 N N . LYS A 1 134 ? 24.340 -2.416 -34.363 1.00 95.25 134 LYS A N 1
ATOM 1098 C CA . LYS A 1 134 ? 24.346 -3.035 -35.692 1.00 95.25 134 LYS A CA 1
ATOM 1099 C C . LYS A 1 134 ? 23.933 -4.510 -35.596 1.00 95.25 134 LYS A C 1
ATOM 1101 O O . LYS A 1 134 ? 24.446 -5.226 -34.736 1.00 95.25 134 LYS A O 1
ATOM 1106 N N . PRO A 1 135 ? 23.011 -4.998 -36.444 1.00 91.19 135 PRO A N 1
ATOM 1107 C CA . PRO A 1 135 ? 22.656 -6.422 -36.475 1.00 91.19 135 PRO A CA 1
ATOM 1108 C C . PRO A 1 135 ? 23.803 -7.321 -36.945 1.00 91.19 135 PRO A C 1
ATOM 1110 O O . PRO A 1 135 ? 23.953 -8.431 -36.452 1.00 91.19 135 PRO A O 1
ATOM 1113 N N . THR A 1 136 ? 24.602 -6.832 -37.891 1.00 91.19 136 THR A N 1
ATOM 1114 C CA . THR A 1 136 ? 25.822 -7.459 -38.415 1.00 91.19 136 THR A CA 1
ATOM 1115 C C . THR A 1 136 ? 26.836 -6.356 -38.737 1.00 91.19 136 THR A C 1
ATOM 1117 O O . THR A 1 136 ? 26.471 -5.183 -38.786 1.00 91.19 136 THR A O 1
ATOM 1120 N N . VAL A 1 137 ? 28.109 -6.700 -38.960 1.00 90.19 137 VAL A N 1
ATOM 1121 C CA . VAL A 1 137 ? 29.193 -5.717 -39.196 1.00 90.19 137 VAL A CA 1
ATOM 1122 C C . VAL A 1 137 ? 28.926 -4.819 -40.418 1.00 90.19 137 VAL A C 1
ATOM 1124 O O . VAL A 1 137 ? 29.298 -3.645 -40.416 1.00 90.19 137 VAL A O 1
ATOM 1127 N N . GLU A 1 138 ? 28.260 -5.366 -41.435 1.00 90.75 138 GLU A N 1
ATOM 1128 C CA . GLU A 1 138 ? 27.971 -4.714 -42.720 1.00 90.75 138 GLU A CA 1
ATOM 1129 C C . GLU A 1 138 ? 26.646 -3.936 -42.716 1.00 90.75 138 GLU A C 1
ATOM 1131 O O . GLU A 1 138 ? 26.433 -3.059 -43.554 1.00 90.75 138 GLU A O 1
ATOM 1136 N N . GLU A 1 139 ? 25.743 -4.241 -41.780 1.00 91.62 139 GLU A N 1
ATOM 1137 C CA . GLU A 1 139 ? 24.448 -3.574 -41.692 1.00 91.62 139 GLU A CA 1
ATOM 1138 C C . GLU A 1 139 ? 24.545 -2.168 -41.080 1.00 91.62 139 GLU A C 1
ATOM 1140 O O . GLU A 1 139 ? 25.393 -1.848 -40.242 1.00 91.62 139 GLU A O 1
ATOM 1145 N N . VAL A 1 140 ? 23.598 -1.316 -41.483 1.00 93.88 140 VAL A N 1
ATOM 1146 C CA . VAL A 1 140 ? 23.441 0.036 -40.938 1.00 93.88 140 VAL A CA 1
ATOM 1147 C C . VAL A 1 140 ? 23.028 0.011 -39.463 1.00 93.88 140 VAL A C 1
ATOM 1149 O O . VAL A 1 140 ? 22.340 -0.905 -39.002 1.00 93.88 140 VAL A O 1
ATOM 1152 N N . VAL A 1 141 ? 23.413 1.059 -38.731 1.00 95.88 141 VAL A N 1
ATOM 1153 C CA . VAL A 1 141 ? 23.049 1.243 -37.320 1.00 95.88 141 VAL A CA 1
ATOM 1154 C C . VAL A 1 141 ? 21.529 1.354 -37.181 1.00 95.88 141 VAL A C 1
ATOM 1156 O O . VAL A 1 141 ? 20.875 2.117 -37.895 1.00 95.88 141 VAL A O 1
ATOM 1159 N N . LYS A 1 142 ? 20.964 0.587 -36.248 1.00 95.31 142 LYS A N 1
ATOM 1160 C CA . LYS A 1 142 ? 19.549 0.601 -35.874 1.00 95.31 142 LYS A CA 1
ATOM 1161 C C . LYS A 1 142 ? 19.393 1.185 -34.477 1.00 95.31 142 LYS A C 1
ATOM 1163 O O . LYS A 1 142 ? 20.150 0.856 -33.568 1.00 95.31 142 LYS A O 1
ATOM 1168 N N . ASN A 1 143 ? 18.341 1.983 -34.311 1.00 95.38 143 ASN A N 1
ATOM 1169 C CA . ASN A 1 143 ? 18.003 2.635 -33.051 1.00 95.38 143 ASN A CA 1
ATOM 1170 C C . ASN A 1 143 ? 16.708 2.056 -32.490 1.00 95.38 143 ASN A C 1
ATOM 1172 O O . ASN A 1 143 ? 15.713 1.898 -33.201 1.00 95.38 143 ASN A O 1
ATOM 1176 N N . LEU A 1 144 ? 16.715 1.752 -31.200 1.00 95.38 144 LEU A N 1
ATOM 1177 C CA . LEU A 1 144 ? 15.572 1.236 -30.473 1.00 95.38 144 LEU A CA 1
ATOM 1178 C C . LEU A 1 144 ? 15.339 2.083 -29.227 1.00 95.38 144 LEU A C 1
ATOM 1180 O O . LEU A 1 144 ? 16.202 2.194 -28.363 1.00 95.38 144 LEU A O 1
ATOM 1184 N N . GLN A 1 145 ? 14.126 2.610 -29.103 1.00 96.25 145 GLN A N 1
ATOM 1185 C CA . GLN A 1 145 ? 13.681 3.309 -27.907 1.00 96.25 145 GLN A CA 1
ATOM 1186 C C . GLN A 1 145 ? 12.705 2.432 -27.118 1.00 96.25 145 GLN A C 1
ATOM 1188 O O . GLN A 1 145 ? 11.700 1.965 -27.653 1.00 96.25 145 GLN A O 1
ATOM 1193 N N . LEU A 1 146 ? 12.974 2.239 -25.828 1.00 97.50 146 LEU A N 1
ATOM 1194 C CA . LEU A 1 146 ? 12.129 1.471 -24.912 1.00 97.50 146 LEU A CA 1
ATOM 1195 C C . LEU A 1 146 ? 11.710 2.340 -23.733 1.00 97.50 146 LEU A C 1
ATOM 1197 O O . LEU A 1 146 ? 12.512 3.102 -23.197 1.00 97.50 146 LEU A O 1
ATOM 1201 N N . LYS A 1 147 ? 10.451 2.210 -23.307 1.00 97.25 147 LYS A N 1
ATOM 1202 C CA . LYS A 1 147 ? 9.899 2.956 -22.169 1.00 97.25 147 LYS A CA 1
ATOM 1203 C C . LYS A 1 147 ? 9.548 2.014 -21.024 1.00 97.25 147 LYS A C 1
ATOM 1205 O O . LYS A 1 147 ? 8.981 0.942 -21.229 1.00 97.25 147 LYS A O 1
ATOM 1210 N N . TYR A 1 148 ? 9.824 2.464 -19.810 1.00 96.56 148 TYR A N 1
ATOM 1211 C CA . TYR A 1 148 ? 9.534 1.764 -18.569 1.00 96.56 148 TYR A CA 1
ATOM 1212 C C . TYR A 1 148 ? 8.805 2.698 -17.616 1.00 96.56 148 TYR A C 1
ATOM 1214 O O . TYR A 1 148 ? 9.099 3.890 -17.562 1.00 96.56 148 TYR A O 1
ATOM 1222 N N . ILE A 1 149 ? 7.867 2.155 -16.846 1.00 95.06 149 ILE A N 1
ATOM 1223 C CA . ILE A 1 149 ? 7.278 2.853 -15.704 1.00 95.06 149 ILE A CA 1
ATOM 1224 C C . ILE A 1 149 ? 7.713 2.099 -14.460 1.00 95.06 149 ILE A C 1
ATOM 1226 O O . ILE A 1 149 ? 7.307 0.953 -14.257 1.00 95.06 149 ILE A O 1
ATOM 1230 N N . ILE A 1 150 ? 8.563 2.732 -13.664 1.00 95.31 150 ILE A N 1
ATOM 1231 C CA . ILE A 1 150 ? 9.143 2.141 -12.464 1.00 95.31 150 ILE A CA 1
ATOM 1232 C C . ILE A 1 150 ? 8.365 2.663 -11.261 1.00 95.31 150 ILE A C 1
ATOM 1234 O O . ILE A 1 150 ? 8.289 3.871 -11.037 1.00 95.31 150 ILE A O 1
ATOM 1238 N N . TYR A 1 151 ? 7.752 1.744 -10.521 1.00 94.81 151 TYR A N 1
ATOM 1239 C CA . TYR A 1 151 ? 6.938 2.029 -9.348 1.00 94.81 151 TYR A CA 1
ATOM 1240 C C . TYR A 1 151 ? 7.669 1.609 -8.076 1.00 94.81 151 TYR A C 1
ATOM 1242 O O . TYR A 1 151 ? 8.054 0.443 -7.947 1.00 94.81 151 TYR A O 1
ATOM 1250 N N . ALA A 1 152 ? 7.758 2.521 -7.107 1.00 94.69 152 ALA A N 1
ATOM 1251 C CA . ALA A 1 152 ? 7.981 2.144 -5.720 1.00 94.69 152 ALA A CA 1
ATOM 1252 C C . ALA A 1 152 ? 6.779 1.346 -5.209 1.00 94.69 152 ALA A C 1
ATOM 1254 O O . ALA A 1 152 ? 5.619 1.718 -5.429 1.00 94.69 152 ALA A O 1
ATOM 1255 N N . TYR A 1 153 ? 7.055 0.271 -4.485 1.00 92.25 153 TYR A N 1
ATOM 1256 C CA . TYR A 1 153 ? 6.055 -0.379 -3.656 1.00 92.25 153 TYR A CA 1
ATOM 1257 C C . TYR A 1 153 ? 6.602 -0.664 -2.264 1.00 92.25 153 TYR A C 1
ATOM 1259 O O . TYR A 1 153 ? 7.811 -0.711 -2.026 1.00 92.25 153 TYR A O 1
ATOM 1267 N N . ARG A 1 154 ? 5.672 -0.860 -1.337 1.00 86.38 154 ARG A N 1
ATOM 1268 C CA . ARG A 1 154 ? 5.947 -1.308 0.020 1.00 86.38 154 ARG A CA 1
ATOM 1269 C C . ARG A 1 154 ? 4.893 -2.320 0.441 1.00 86.38 154 ARG A C 1
ATOM 1271 O O . ARG A 1 154 ? 3.778 -2.340 -0.089 1.00 86.38 154 ARG A O 1
ATOM 1278 N N . GLU A 1 155 ? 5.249 -3.146 1.410 1.00 79.19 155 GLU A N 1
ATOM 1279 C CA . GLU A 1 155 ? 4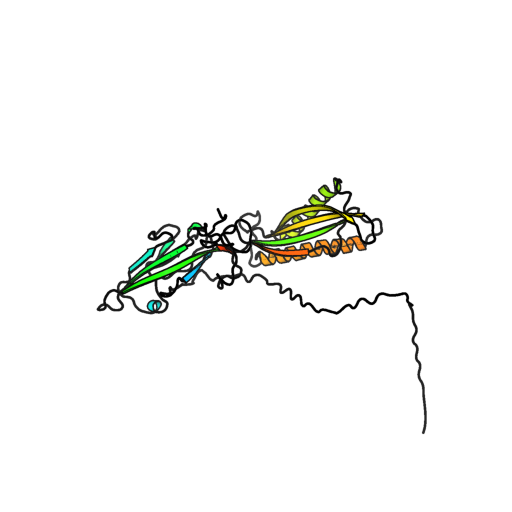.276 -3.970 2.109 1.00 79.19 155 GLU A CA 1
ATOM 1280 C C . GLU A 1 155 ? 3.252 -3.090 2.854 1.00 79.19 155 GLU A C 1
ATOM 1282 O O . GLU A 1 155 ? 3.605 -2.022 3.376 1.00 79.19 155 GLU A O 1
ATOM 1287 N N . PRO A 1 156 ? 1.976 -3.500 2.892 1.00 79.88 156 PRO A N 1
ATOM 1288 C CA . PRO A 1 156 ? 0.948 -2.803 3.653 1.00 79.88 156 PRO A CA 1
ATOM 1289 C C . PRO A 1 156 ? 1.232 -2.840 5.148 1.00 79.88 156 PRO A C 1
ATOM 1291 O O . PRO A 1 156 ? 1.846 -3.774 5.663 1.00 79.88 156 PRO A O 1
ATOM 1294 N N . ARG A 1 157 ? 0.679 -1.866 5.873 1.00 77.56 157 ARG A N 1
ATOM 1295 C CA . ARG A 1 157 ? 0.548 -1.990 7.323 1.00 77.56 157 ARG A CA 1
ATOM 1296 C C . ARG A 1 157 ? -0.655 -2.867 7.626 1.00 77.56 157 ARG A C 1
ATOM 1298 O O . ARG A 1 157 ? -1.798 -2.465 7.395 1.00 77.56 157 ARG A O 1
ATOM 1305 N N . TYR A 1 158 ? -0.370 -4.055 8.142 1.00 80.12 158 TYR A N 1
ATOM 1306 C CA . TYR A 1 158 ? -1.376 -4.986 8.627 1.00 80.12 158 TYR A CA 1
ATOM 1307 C C . TYR A 1 158 ? -1.565 -4.823 10.129 1.00 80.12 158 TYR A C 1
ATOM 1309 O O . TYR A 1 158 ? -0.598 -4.804 10.893 1.00 80.12 158 TYR A O 1
ATOM 1317 N N . TYR A 1 159 ? -2.817 -4.733 10.552 1.00 88.56 159 TYR A N 1
ATOM 1318 C CA . TYR A 1 159 ? -3.187 -4.768 11.958 1.00 88.56 159 TYR A CA 1
ATOM 1319 C C . TYR A 1 159 ? -4.605 -5.313 12.096 1.00 88.56 159 TYR A C 1
ATOM 1321 O O . TYR A 1 159 ? -5.421 -5.194 11.181 1.00 88.56 159 TYR A O 1
ATOM 1329 N N . TYR A 1 160 ? -4.918 -5.904 13.244 1.00 93.06 160 TYR A N 1
ATOM 1330 C CA . TYR A 1 160 ? -6.312 -6.163 13.587 1.00 93.06 160 TYR A CA 1
ATOM 1331 C C . TYR A 1 160 ? -6.862 -4.952 14.321 1.00 93.06 160 TYR A C 1
ATOM 1333 O O . TYR A 1 160 ? -6.243 -4.464 15.263 1.00 93.06 160 TYR A O 1
ATOM 1341 N N . GLN A 1 161 ? -8.031 -4.484 13.912 1.00 94.56 161 GLN A N 1
ATOM 1342 C CA . GLN A 1 161 ? -8.842 -3.593 14.725 1.00 94.56 161 GLN A CA 1
ATOM 1343 C C . GLN A 1 161 ? -9.893 -4.433 15.434 1.00 94.56 161 GLN A C 1
ATOM 1345 O O . GLN A 1 161 ? -10.504 -5.297 14.806 1.00 94.56 161 GLN A O 1
ATOM 1350 N N . PHE A 1 162 ? -10.121 -4.188 16.718 1.00 97.00 162 PHE A N 1
ATOM 1351 C CA . PHE A 1 162 ? -11.171 -4.884 17.442 1.00 97.00 162 PHE A CA 1
ATOM 1352 C C . PHE A 1 162 ? -11.971 -3.971 18.348 1.00 97.00 162 PHE A C 1
ATOM 1354 O O . PHE A 1 162 ? -11.445 -3.016 18.918 1.00 97.00 162 PHE A O 1
ATOM 1361 N N . THR A 1 163 ? -13.258 -4.272 18.461 1.00 97.62 163 THR A N 1
ATOM 1362 C CA . THR A 1 163 ? -14.195 -3.567 19.328 1.00 97.62 163 THR A CA 1
ATOM 1363 C C . THR A 1 163 ? -14.714 -4.503 20.400 1.00 97.62 163 THR A C 1
ATOM 1365 O O . THR A 1 163 ? -14.844 -5.701 20.169 1.00 97.62 163 THR A O 1
ATOM 1368 N N . ALA A 1 164 ? -14.985 -3.966 21.585 1.00 97.38 164 ALA A N 1
ATOM 1369 C CA . ALA A 1 164 ? -15.590 -4.713 22.680 1.00 97.38 164 ALA A CA 1
ATOM 1370 C C . ALA A 1 164 ? -16.467 -3.783 23.515 1.00 97.38 164 ALA A C 1
ATOM 1372 O O . ALA A 1 164 ? -16.117 -2.613 23.713 1.00 97.38 164 ALA A O 1
ATOM 1373 N N . ARG A 1 165 ? -17.590 -4.309 24.016 1.00 96.88 165 ARG A N 1
ATOM 1374 C CA . ARG A 1 165 ? -18.504 -3.566 24.886 1.00 96.88 165 ARG A CA 1
ATOM 1375 C C . ARG A 1 165 ? -18.482 -4.119 26.301 1.00 96.88 165 ARG A C 1
ATOM 1377 O O . ARG A 1 165 ? -18.375 -5.326 26.511 1.00 96.88 165 ARG A O 1
ATOM 1384 N N . TYR A 1 166 ? -18.592 -3.218 27.263 1.00 96.12 166 TYR A N 1
ATOM 1385 C CA . TYR A 1 166 ? -18.661 -3.536 28.684 1.00 96.12 166 TYR A CA 1
ATOM 1386 C C . TYR A 1 166 ? -19.858 -2.825 29.299 1.00 96.12 166 TYR A C 1
ATOM 1388 O O . TYR A 1 166 ? -20.131 -1.676 28.952 1.00 96.12 166 TYR A O 1
ATOM 1396 N N . HIS A 1 167 ? -20.525 -3.465 30.256 1.00 93.94 167 HIS A N 1
ATOM 1397 C CA . HIS A 1 167 ? -21.332 -2.724 31.220 1.00 93.94 167 HIS A CA 1
ATOM 1398 C C . HIS A 1 167 ? -20.422 -1.781 32.001 1.00 93.94 167 HIS A C 1
ATOM 1400 O O . HIS A 1 167 ? -19.250 -2.090 32.225 1.00 93.94 167 HIS A O 1
ATOM 1406 N N . ALA A 1 168 ? -20.947 -0.621 32.376 1.00 94.06 168 ALA A N 1
ATOM 1407 C CA . ALA A 1 168 ? -20.156 0.448 32.953 1.00 94.06 168 ALA A CA 1
ATOM 1408 C C . ALA A 1 168 ? -20.781 1.017 34.226 1.00 94.06 168 ALA A C 1
ATOM 1410 O O . ALA A 1 168 ? -22.005 1.058 34.386 1.00 94.06 168 ALA A O 1
ATOM 1411 N N . ALA A 1 169 ? -19.916 1.585 35.065 1.00 91.38 169 ALA A N 1
ATOM 1412 C CA . ALA A 1 169 ? -20.322 2.560 36.066 1.00 91.38 169 ALA A CA 1
ATOM 1413 C C . ALA A 1 169 ? -20.958 3.789 35.372 1.00 91.38 169 ALA A C 1
ATOM 1415 O O . ALA A 1 169 ? -20.791 3.968 34.155 1.00 91.38 169 ALA A O 1
ATOM 1416 N N . PRO A 1 170 ? -21.653 4.687 36.100 1.00 92.44 170 PRO A N 1
ATOM 1417 C CA . PRO A 1 170 ? -22.104 5.969 35.553 1.00 92.44 170 PRO A CA 1
ATOM 1418 C C . PRO A 1 170 ? -21.016 6.653 34.719 1.00 92.44 170 PRO A C 1
ATOM 1420 O O . PRO A 1 170 ? -19.861 6.687 35.128 1.00 92.44 170 PRO A O 1
ATOM 1423 N N . CYS A 1 171 ? -21.345 7.174 33.533 1.00 91.75 171 CYS A N 1
ATOM 1424 C CA . CYS A 1 171 ? -20.323 7.618 32.572 1.00 91.75 171 CYS A CA 1
ATOM 1425 C C . CYS A 1 171 ? -19.390 8.732 33.082 1.00 91.75 171 CYS A C 1
ATOM 1427 O O . CYS A 1 171 ? -18.287 8.883 32.570 1.00 91.75 171 CYS A O 1
ATOM 1429 N N . ASN A 1 172 ? -19.804 9.482 34.104 1.00 91.19 172 ASN A N 1
ATOM 1430 C CA . ASN A 1 172 ? -18.993 10.487 34.795 1.00 91.19 172 ASN A CA 1
ATOM 1431 C C . ASN A 1 172 ? -18.053 9.901 35.872 1.00 91.19 172 ASN A C 1
ATOM 1433 O O . ASN A 1 172 ? -17.352 10.650 36.547 1.00 91.19 172 ASN A O 1
ATOM 1437 N N . SER A 1 173 ? -18.049 8.582 36.060 1.00 92.75 173 SER A N 1
ATOM 1438 C CA . SER A 1 173 ? -17.271 7.891 37.081 1.00 92.75 173 SER A CA 1
ATOM 1439 C C . SER A 1 173 ? -15.798 7.751 36.701 1.00 92.75 173 SER A C 1
ATOM 1441 O O . SER A 1 173 ? -15.448 7.306 35.605 1.00 92.75 173 SER A O 1
ATOM 1443 N N . ILE A 1 174 ? -14.918 8.023 37.667 1.00 92.12 174 ILE A N 1
ATOM 1444 C CA . ILE A 1 174 ? -13.470 7.794 37.554 1.00 92.12 174 ILE A CA 1
ATOM 1445 C C . ILE A 1 174 ? -13.110 6.307 37.398 1.00 92.12 174 ILE A C 1
ATOM 1447 O O . ILE A 1 174 ? -12.030 5.983 36.894 1.00 92.12 174 ILE A O 1
ATOM 1451 N N . TYR A 1 175 ? -14.006 5.393 37.793 1.00 91.38 175 TYR A N 1
ATOM 1452 C CA . TYR A 1 175 ? -13.780 3.951 37.677 1.00 91.38 175 TYR A CA 1
ATOM 1453 C C . TYR A 1 175 ? -13.667 3.508 36.216 1.00 91.38 175 TYR A C 1
ATOM 1455 O O . TYR A 1 175 ? -12.835 2.654 35.916 1.00 91.38 175 TYR A O 1
ATOM 1463 N N . ASN A 1 176 ? -14.400 4.150 35.299 1.00 91.25 176 ASN A N 1
ATOM 1464 C CA . ASN A 1 176 ? -14.332 3.856 33.865 1.00 91.25 176 ASN A CA 1
ATOM 1465 C C . ASN A 1 176 ? -12.937 4.167 33.291 1.00 91.25 176 ASN A C 1
ATOM 1467 O O . ASN A 1 176 ? -12.362 3.347 32.580 1.00 91.25 176 ASN A O 1
ATOM 1471 N N . ILE A 1 177 ? -12.342 5.302 33.682 1.00 90.88 177 ILE A N 1
ATOM 1472 C CA . ILE A 1 177 ? -10.988 5.704 33.257 1.00 90.88 177 ILE A CA 1
ATOM 1473 C C . ILE A 1 177 ? -9.930 4.753 33.836 1.00 90.88 177 ILE A C 1
ATOM 1475 O O . ILE A 1 177 ? -8.975 4.369 33.158 1.00 90.88 177 ILE A O 1
ATOM 1479 N N . SER A 1 178 ? -10.081 4.358 35.105 1.00 93.81 178 SER A N 1
ATOM 1480 C CA . SER A 1 178 ? -9.179 3.383 35.733 1.00 93.81 178 SER A CA 1
ATOM 1481 C C . SER A 1 178 ? -9.258 2.020 35.040 1.00 93.81 178 SER A C 1
ATOM 1483 O O . SER A 1 178 ? -8.227 1.390 34.791 1.00 93.81 178 SER A O 1
ATOM 1485 N N . PHE A 1 179 ? -10.473 1.585 34.700 1.00 94.81 179 PHE A N 1
ATOM 1486 C CA . PHE A 1 179 ? -10.716 0.334 33.998 1.00 94.81 179 PHE A CA 1
ATOM 1487 C C . PHE A 1 179 ? -10.102 0.335 32.597 1.00 94.81 179 PHE A C 1
ATOM 1489 O O . PHE A 1 179 ? -9.386 -0.604 32.267 1.00 94.81 179 PHE A O 1
ATOM 1496 N N . GLU A 1 180 ? -10.293 1.402 31.817 1.00 94.19 180 GLU A N 1
ATOM 1497 C CA . GLU A 1 180 ? -9.685 1.563 30.490 1.00 94.19 180 GLU A CA 1
ATOM 1498 C C . GLU A 1 180 ? -8.163 1.358 30.530 1.00 94.19 180 GLU A C 1
ATOM 1500 O O . GLU A 1 180 ? -7.621 0.538 29.784 1.00 94.19 180 GLU A O 1
ATOM 1505 N N . LYS A 1 181 ? -7.469 2.045 31.450 1.00 95.06 181 LYS A N 1
ATOM 1506 C CA . LYS A 1 181 ? -6.010 1.928 31.601 1.00 95.06 181 LYS A CA 1
ATOM 1507 C C . LYS A 1 181 ? -5.585 0.508 31.970 1.00 95.06 181 LYS A C 1
ATOM 1509 O O . LYS A 1 181 ? -4.617 -0.002 31.408 1.00 95.06 181 LYS A O 1
ATOM 1514 N N . LYS A 1 182 ? -6.302 -0.138 32.895 1.00 96.00 182 LYS A N 1
ATOM 1515 C CA . LYS A 1 182 ? -6.025 -1.527 33.297 1.00 96.00 182 LYS A CA 1
ATOM 1516 C C . LYS A 1 182 ? -6.266 -2.506 32.151 1.00 96.00 182 LYS A C 1
ATOM 1518 O O . LYS A 1 182 ? -5.437 -3.383 31.930 1.00 96.00 182 LYS A O 1
ATOM 1523 N N . LEU A 1 183 ? -7.365 -2.351 31.414 1.00 96.44 183 LEU A N 1
ATOM 1524 C CA . LEU A 1 183 ? -7.695 -3.200 30.273 1.00 96.44 183 LEU A CA 1
ATOM 1525 C C . LEU A 1 183 ? -6.616 -3.092 29.191 1.00 96.44 183 LEU A C 1
ATOM 1527 O O . LEU A 1 183 ? -6.110 -4.118 28.742 1.00 96.44 183 LEU A O 1
ATOM 1531 N N . LEU A 1 184 ? -6.200 -1.871 28.839 1.00 97.12 184 LEU A N 1
ATOM 1532 C CA . LEU A 1 184 ? -5.106 -1.656 27.893 1.00 97.12 184 LEU A CA 1
ATOM 1533 C C . LEU A 1 184 ? -3.804 -2.307 28.383 1.00 97.12 184 LEU A C 1
ATOM 1535 O O . LEU A 1 184 ? -3.175 -3.032 27.625 1.00 97.12 184 LEU A O 1
ATOM 1539 N N . GLN A 1 185 ? -3.431 -2.132 29.656 1.00 97.19 185 GLN A N 1
ATOM 1540 C CA . GLN A 1 185 ? -2.235 -2.767 30.227 1.00 97.19 185 GLN A CA 1
ATOM 1541 C C . GLN A 1 185 ? -2.273 -4.300 30.147 1.00 97.19 185 GLN A C 1
ATOM 1543 O O . GLN A 1 185 ? -1.260 -4.921 29.819 1.00 97.19 185 GLN A O 1
ATOM 1548 N N . ILE A 1 186 ? -3.425 -4.916 30.431 1.00 96.69 186 ILE A N 1
ATOM 1549 C CA . ILE A 1 186 ? -3.604 -6.371 30.334 1.00 96.69 186 ILE A CA 1
ATOM 1550 C C . ILE A 1 186 ? -3.444 -6.831 28.881 1.00 96.69 186 ILE A C 1
ATOM 1552 O O . ILE A 1 186 ? -2.692 -7.770 28.622 1.00 96.69 186 ILE A O 1
ATOM 1556 N N . LEU A 1 187 ? -4.096 -6.150 27.935 1.00 97.31 187 LEU A N 1
ATOM 1557 C CA . LEU A 1 187 ? -4.009 -6.463 26.506 1.00 97.31 187 LEU A CA 1
ATOM 1558 C C . LEU A 1 187 ? -2.584 -6.283 25.962 1.00 97.31 187 LEU A C 1
ATOM 1560 O O . LEU A 1 187 ? -2.091 -7.155 25.249 1.00 97.31 187 LEU A O 1
ATOM 1564 N N . SER A 1 188 ? -1.883 -5.213 26.344 1.00 95.88 188 SER A N 1
ATOM 1565 C CA . SER A 1 188 ? -0.482 -5.001 25.963 1.00 95.88 188 SER A CA 1
ATOM 1566 C C . SER A 1 188 ? 0.425 -6.096 26.526 1.00 95.88 188 SER A C 1
ATOM 1568 O O . SER A 1 188 ? 1.297 -6.593 25.817 1.00 95.88 188 SER A O 1
ATOM 1570 N N . LYS A 1 189 ? 0.202 -6.528 27.775 1.00 95.69 189 LYS A N 1
ATOM 1571 C CA . LYS A 1 189 ? 0.961 -7.630 28.384 1.00 95.69 189 LYS A CA 1
ATOM 1572 C C . LYS A 1 189 ? 0.693 -8.969 27.689 1.00 95.69 189 LYS A C 1
ATOM 1574 O O . LYS A 1 189 ? 1.627 -9.743 27.516 1.00 95.69 189 LYS A O 1
ATOM 1579 N N . LEU A 1 190 ? -0.548 -9.226 27.267 1.00 95.31 190 LEU A N 1
ATOM 1580 C CA . LEU A 1 190 ? -0.939 -10.454 26.560 1.00 95.31 190 LEU A CA 1
ATOM 1581 C C . LEU A 1 190 ? -0.170 -10.661 25.252 1.00 95.31 190 LEU A C 1
ATOM 1583 O O . LEU A 1 190 ? 0.115 -11.799 24.890 1.00 95.31 190 LEU A O 1
ATOM 1587 N N . VAL A 1 191 ? 0.157 -9.582 24.540 1.00 93.75 191 VAL A N 1
ATOM 1588 C CA . VAL A 1 191 ? 0.794 -9.665 23.215 1.00 93.75 191 VAL A CA 1
ATOM 1589 C C . VAL A 1 191 ? 2.291 -9.337 23.221 1.00 93.75 191 VAL A C 1
ATOM 1591 O O . VAL A 1 191 ? 2.936 -9.407 22.171 1.00 93.75 191 VAL A O 1
ATOM 1594 N N . LEU A 1 192 ? 2.849 -8.994 24.385 1.00 89.56 192 LEU A N 1
ATOM 1595 C CA . LEU A 1 192 ? 4.226 -8.520 24.538 1.00 89.56 192 LEU A CA 1
ATOM 1596 C C . LEU A 1 192 ? 5.251 -9.535 24.009 1.00 89.56 192 LEU A C 1
ATOM 1598 O O . LEU A 1 192 ? 6.151 -9.174 23.250 1.00 89.56 192 LEU A O 1
ATOM 1602 N N . ASP A 1 193 ? 5.065 -10.814 24.342 1.00 86.94 193 ASP A N 1
ATOM 1603 C CA . ASP A 1 193 ? 5.962 -11.908 23.936 1.00 86.94 193 ASP A CA 1
ATOM 1604 C C . ASP A 1 193 ? 5.880 -12.226 22.434 1.00 86.94 193 ASP A C 1
ATOM 1606 O O . ASP A 1 193 ? 6.756 -12.887 21.878 1.00 86.94 193 ASP A O 1
ATOM 1610 N N . LEU A 1 194 ? 4.844 -11.729 21.751 1.00 87.81 194 LEU A N 1
ATOM 1611 C CA . LEU A 1 194 ? 4.696 -11.821 20.298 1.00 87.81 194 LEU A CA 1
ATOM 1612 C C . LEU A 1 194 ? 5.308 -10.617 19.575 1.00 87.81 194 LEU A C 1
ATOM 1614 O O . LEU A 1 194 ? 5.149 -10.492 18.355 1.00 87.81 194 LEU A O 1
ATOM 1618 N N . SER A 1 195 ? 5.958 -9.707 20.311 1.00 87.56 195 SER A N 1
ATOM 1619 C CA . SER A 1 195 ? 6.460 -8.431 19.799 1.00 87.56 195 SER A CA 1
ATOM 1620 C C . SER A 1 195 ? 5.362 -7.650 19.059 1.00 87.56 195 SER A C 1
ATOM 1622 O O . SER A 1 195 ? 5.601 -7.036 18.024 1.00 87.56 195 SER A O 1
ATOM 1624 N N . CYS A 1 196 ? 4.121 -7.734 19.525 1.00 90.19 196 CYS A N 1
ATOM 1625 C CA . CYS A 1 196 ? 3.015 -6.944 18.996 1.00 90.19 196 CYS A CA 1
ATOM 1626 C C . CYS A 1 196 ? 2.707 -5.797 19.960 1.00 90.19 196 CYS A C 1
ATOM 1628 O O . CYS A 1 196 ? 3.058 -5.845 21.137 1.00 90.19 196 CYS A O 1
ATOM 1630 N N . GLU A 1 197 ? 2.034 -4.775 19.458 1.00 93.00 197 GLU A N 1
ATOM 1631 C CA . GLU A 1 197 ? 1.615 -3.612 20.229 1.00 93.00 197 GLU A CA 1
ATOM 1632 C C . GLU A 1 197 ? 0.102 -3.468 20.140 1.00 93.00 197 GLU A C 1
ATOM 1634 O O . GLU A 1 197 ? -0.461 -3.551 19.048 1.00 93.00 197 GLU A O 1
ATOM 1639 N N . VAL A 1 198 ? -0.545 -3.259 21.290 1.00 95.81 198 VAL A N 1
ATOM 1640 C CA . VAL A 1 198 ? -1.962 -2.888 21.370 1.00 95.81 198 VAL A CA 1
ATOM 1641 C C . VAL A 1 198 ? -2.064 -1.401 21.666 1.00 95.81 198 VAL A C 1
ATOM 1643 O O . VAL A 1 198 ? -1.426 -0.906 22.594 1.00 95.81 198 VAL A O 1
ATOM 1646 N N . SER A 1 199 ? -2.917 -0.709 20.921 1.00 95.31 199 SER A N 1
ATOM 1647 C CA . SER A 1 199 ? -3.236 0.700 21.124 1.00 95.31 199 SER A CA 1
ATOM 1648 C C . SER A 1 199 ? -4.744 0.909 21.231 1.00 95.31 199 SER A C 1
ATOM 1650 O O . SER A 1 199 ? -5.537 0.238 20.567 1.00 95.31 199 SER A O 1
ATOM 1652 N N . LEU A 1 200 ? -5.151 1.841 22.093 1.00 96.12 200 LEU A N 1
ATOM 1653 C CA . LEU A 1 200 ? -6.536 2.287 22.204 1.00 96.12 200 LEU A CA 1
ATOM 1654 C C . LEU A 1 200 ? -6.796 3.354 21.136 1.00 96.12 200 LEU A C 1
ATOM 1656 O O . LEU A 1 200 ? -6.170 4.410 21.148 1.00 96.12 200 LEU A O 1
ATOM 1660 N N . LEU A 1 201 ? -7.721 3.075 20.221 1.00 94.06 201 LEU A N 1
ATOM 1661 C CA . LEU A 1 201 ? -8.113 4.000 19.155 1.00 94.06 201 LEU A CA 1
ATOM 1662 C C . LEU A 1 201 ? -9.290 4.881 19.568 1.00 94.06 201 LEU A C 1
ATOM 1664 O O . LEU A 1 201 ? -9.350 6.050 19.194 1.00 94.06 201 LEU A O 1
ATOM 1668 N N . LYS A 1 202 ? -10.250 4.308 20.301 1.00 96.38 202 LYS A N 1
ATOM 1669 C CA . LYS A 1 202 ? -11.466 5.005 20.724 1.00 96.38 202 LYS A CA 1
ATOM 1670 C C . LYS A 1 202 ? -12.019 4.404 22.012 1.00 96.38 202 LYS A C 1
ATOM 1672 O O . LYS A 1 202 ? -12.032 3.184 22.158 1.00 96.38 202 LYS A O 1
ATOM 1677 N N . SER A 1 203 ? -12.505 5.262 22.901 1.00 95.75 203 SER A N 1
ATOM 1678 C CA . SER A 1 203 ? -13.200 4.897 24.136 1.00 95.75 203 SER A CA 1
ATOM 1679 C C . SER A 1 203 ? -14.369 5.852 24.336 1.00 95.75 203 SER A C 1
ATOM 1681 O O . SER A 1 203 ? -14.181 7.070 24.350 1.00 95.75 203 SER A O 1
ATOM 1683 N N . GLU A 1 204 ? -15.581 5.313 24.419 1.00 95.69 204 GLU A N 1
ATOM 1684 C CA . GLU A 1 204 ? -16.810 6.090 24.582 1.00 95.69 204 GLU A CA 1
ATOM 1685 C C . GLU A 1 204 ? -17.708 5.447 25.636 1.00 95.69 204 GLU A C 1
ATOM 1687 O O . GLU A 1 204 ? -17.805 4.225 25.710 1.00 95.69 204 GLU A O 1
ATOM 1692 N N . CYS A 1 205 ? -18.395 6.267 26.433 1.00 95.88 205 CYS A N 1
ATOM 1693 C CA . CYS A 1 205 ? -19.417 5.799 27.364 1.00 95.88 205 CYS A CA 1
ATOM 1694 C C . CYS A 1 205 ? -20.781 6.340 26.955 1.00 95.88 205 CYS A C 1
ATOM 1696 O O . CYS A 1 205 ? -20.950 7.548 26.763 1.00 95.88 205 CYS A O 1
ATOM 1698 N N . HIS A 1 206 ? -21.765 5.452 26.854 1.00 95.25 206 HIS A N 1
ATOM 1699 C CA . HIS A 1 206 ? -23.123 5.808 26.473 1.00 95.25 206 HIS A CA 1
ATOM 1700 C C . HIS A 1 206 ? -24.142 5.219 27.437 1.00 95.25 206 HIS A C 1
ATOM 1702 O O . HIS A 1 206 ? -23.977 4.119 27.959 1.00 95.25 206 HIS A O 1
ATOM 1708 N N . ARG A 1 207 ? -25.240 5.952 27.634 1.00 93.00 207 ARG A N 1
ATOM 1709 C CA . ARG A 1 207 ? -26.398 5.470 28.383 1.00 93.00 207 ARG A CA 1
ATOM 1710 C C . ARG A 1 207 ? -27.399 4.862 27.405 1.00 93.00 207 ARG A C 1
ATOM 1712 O O . ARG A 1 207 ? -28.062 5.581 26.661 1.00 93.00 207 ARG A O 1
ATOM 1719 N N . VAL A 1 208 ? -27.477 3.540 27.392 1.00 91.19 208 VAL A N 1
ATOM 1720 C CA . VAL A 1 208 ? -28.237 2.741 26.431 1.00 91.19 208 VAL A CA 1
ATOM 1721 C C . VAL A 1 208 ? -29.567 2.314 27.048 1.00 91.19 208 VAL A C 1
ATOM 1723 O O . VAL A 1 208 ? -29.632 1.879 28.198 1.00 91.19 208 VAL A O 1
ATOM 1726 N N . LYS A 1 209 ? -30.656 2.440 26.281 1.00 89.56 209 LYS A N 1
ATOM 1727 C CA . LYS A 1 209 ? -31.963 1.887 26.652 1.00 89.56 209 LYS A CA 1
ATOM 1728 C C . LYS A 1 209 ? -32.044 0.437 26.189 1.00 89.56 209 LYS A C 1
ATOM 1730 O O . LYS A 1 209 ? -32.109 0.170 24.992 1.00 89.56 209 LYS A O 1
ATOM 1735 N N . MET A 1 210 ? -32.091 -0.482 27.142 1.00 82.94 210 MET A N 1
ATOM 1736 C CA . MET A 1 210 ? -32.301 -1.900 26.886 1.00 82.94 210 MET A CA 1
ATOM 1737 C C . MET A 1 210 ? -33.770 -2.170 26.554 1.00 82.94 210 MET A C 1
ATOM 1739 O O . MET A 1 210 ? -34.671 -1.501 27.062 1.00 82.94 210 MET A O 1
ATOM 1743 N N . GLN A 1 211 ? -34.032 -3.194 25.737 1.00 78.06 211 GLN A N 1
ATOM 1744 C CA . GLN A 1 211 ? -35.403 -3.548 25.347 1.00 78.06 211 GLN A CA 1
ATOM 1745 C C . GLN A 1 211 ? -36.274 -3.967 26.545 1.00 78.06 211 GLN A C 1
ATOM 1747 O O . GLN A 1 211 ? -37.476 -3.721 26.535 1.00 78.06 211 GLN A O 1
ATOM 1752 N N . ARG A 1 212 ? -35.677 -4.599 27.569 1.00 78.00 212 ARG A N 1
ATOM 1753 C CA . ARG A 1 212 ? -36.394 -5.139 28.743 1.00 78.00 212 ARG A CA 1
ATOM 1754 C C . ARG A 1 212 ? -35.742 -4.844 30.101 1.00 78.00 212 ARG A C 1
ATOM 1756 O O . ARG A 1 212 ? -36.322 -5.188 31.120 1.00 78.00 212 ARG A O 1
ATOM 1763 N N . ALA A 1 213 ? -34.568 -4.210 30.129 1.00 72.81 213 ALA A N 1
ATOM 1764 C CA . ALA A 1 213 ? -33.744 -4.046 31.337 1.00 72.81 213 ALA A CA 1
ATOM 1765 C C . ALA A 1 213 ? -33.472 -2.573 31.711 1.00 72.81 213 ALA A C 1
ATOM 1767 O O . ALA A 1 213 ? -32.478 -2.259 32.360 1.00 72.81 213 ALA A O 1
ATOM 1768 N N . GLY A 1 214 ? -34.347 -1.654 31.289 1.00 85.44 214 GLY A N 1
ATOM 1769 C CA . GLY A 1 214 ? -34.235 -0.232 31.628 1.00 85.44 214 GLY A CA 1
ATOM 1770 C C . GLY A 1 214 ? -33.056 0.479 30.951 1.00 85.44 214 GLY A C 1
ATOM 1771 O O . GLY A 1 214 ? -32.672 0.144 29.831 1.00 85.44 214 GLY A O 1
ATOM 1772 N N . LEU A 1 215 ? -32.529 1.518 31.602 1.00 89.88 215 LEU A N 1
ATOM 1773 C CA . LEU A 1 215 ? -31.351 2.261 31.144 1.00 89.88 215 LEU A CA 1
ATOM 1774 C C . LEU A 1 215 ? -30.095 1.686 31.796 1.00 89.88 215 LEU A C 1
ATOM 1776 O O . LEU A 1 215 ? -30.066 1.509 33.011 1.00 89.88 215 LEU A O 1
ATOM 1780 N N . GLN A 1 216 ? -29.049 1.464 31.007 1.00 90.50 216 GLN A N 1
ATOM 1781 C CA . GLN A 1 216 ? -27.748 1.009 31.492 1.00 90.50 216 GLN A CA 1
ATOM 1782 C C . GLN A 1 216 ? -26.627 1.838 30.871 1.00 90.50 216 GLN A C 1
ATOM 1784 O O . GLN A 1 216 ? -26.783 2.375 29.777 1.00 90.50 216 GLN A O 1
ATOM 1789 N N . ASN A 1 217 ? -25.508 1.974 31.577 1.00 93.75 217 ASN A N 1
ATOM 1790 C CA . ASN A 1 217 ? -24.314 2.588 31.007 1.00 93.75 217 ASN A CA 1
ATOM 1791 C C . ASN A 1 217 ? -23.450 1.498 30.387 1.00 93.75 217 ASN A C 1
ATOM 1793 O O . ASN A 1 217 ? -23.280 0.426 30.970 1.00 93.75 217 ASN A O 1
ATOM 1797 N N . GLU A 1 218 ? -22.892 1.792 29.224 1.00 95.56 218 GLU A N 1
ATOM 1798 C CA . GLU A 1 218 ? -21.996 0.896 28.517 1.00 95.56 218 GLU A CA 1
ATOM 1799 C C . GLU A 1 218 ? -20.768 1.638 28.001 1.00 95.56 218 GLU A C 1
ATOM 1801 O O . GLU A 1 218 ? -20.865 2.777 27.536 1.00 95.56 218 GLU A O 1
ATOM 1806 N N . LEU A 1 219 ? -19.626 0.957 28.051 1.00 96.69 219 LEU A N 1
ATOM 1807 C CA . LEU A 1 219 ? -18.368 1.389 27.461 1.00 96.69 219 LEU A CA 1
ATOM 1808 C C . LEU A 1 219 ? -18.166 0.708 26.111 1.00 96.69 219 LEU A C 1
ATOM 1810 O O . LEU A 1 219 ? -18.308 -0.508 25.988 1.00 96.69 219 LEU A O 1
ATOM 1814 N N . PHE A 1 220 ? -17.783 1.503 25.121 1.00 97.56 220 PHE A N 1
ATOM 1815 C CA . PHE A 1 220 ? -17.471 1.091 23.763 1.00 97.56 220 PHE A CA 1
ATOM 1816 C C . PHE A 1 220 ? -15.986 1.323 23.533 1.00 97.56 220 PHE A C 1
ATOM 1818 O O . PHE A 1 220 ? -15.534 2.462 23.408 1.00 97.56 220 PHE A O 1
ATOM 1825 N N . PHE A 1 221 ? -15.227 0.235 23.464 1.00 97.81 221 PHE A N 1
ATOM 1826 C CA . PHE A 1 221 ? -13.809 0.305 23.158 1.00 97.81 221 PHE A CA 1
ATOM 1827 C C . PHE A 1 221 ? -13.546 -0.061 21.706 1.00 97.81 221 PHE A C 1
ATOM 1829 O O . PHE A 1 221 ? -14.149 -0.985 21.164 1.00 97.81 221 PHE A O 1
ATOM 1836 N N . THR A 1 222 ? -12.596 0.642 21.099 1.00 97.62 222 THR A N 1
ATOM 1837 C CA . THR A 1 222 ? -11.959 0.276 19.836 1.00 97.62 222 THR A CA 1
ATOM 1838 C C . THR A 1 222 ? -10.454 0.259 20.049 1.00 97.62 222 THR A C 1
ATOM 1840 O O . THR A 1 222 ? -9.862 1.280 20.397 1.00 97.62 222 THR A O 1
ATOM 1843 N N . PHE A 1 223 ? -9.832 -0.884 19.806 1.00 97.38 223 PHE A N 1
ATOM 1844 C CA . PHE A 1 223 ? -8.393 -1.091 19.891 1.00 97.38 223 PHE A CA 1
ATOM 1845 C C . PHE A 1 223 ? -7.826 -1.478 18.525 1.00 97.38 223 PHE A C 1
ATOM 1847 O O . PHE A 1 223 ? -8.551 -1.950 17.645 1.00 97.38 223 PHE A O 1
ATOM 1854 N N . SER A 1 224 ? -6.514 -1.345 18.367 1.00 95.19 224 SER A N 1
ATOM 1855 C CA . SER A 1 224 ? -5.763 -2.025 17.313 1.00 95.19 224 SER A CA 1
ATOM 1856 C C . SER A 1 224 ? -4.619 -2.839 17.884 1.00 95.19 224 SER A C 1
ATOM 1858 O O . SER A 1 224 ? -4.044 -2.457 18.897 1.00 95.19 224 SER A O 1
ATOM 1860 N N . VAL A 1 225 ? -4.276 -3.935 17.209 1.00 94.88 225 VAL A N 1
ATOM 1861 C CA . VAL A 1 225 ? -3.059 -4.706 17.452 1.00 94.88 225 VAL A CA 1
ATOM 1862 C C . VAL A 1 225 ? -2.231 -4.801 16.175 1.00 94.88 225 VAL A C 1
ATOM 1864 O O . VAL A 1 225 ? -2.701 -5.306 15.152 1.00 94.88 225 VAL A O 1
ATOM 1867 N N . SER A 1 226 ? -0.999 -4.305 16.238 1.00 90.69 226 SER A N 1
ATOM 1868 C CA . SER A 1 226 ? -0.033 -4.281 15.135 1.00 90.69 226 SER A CA 1
ATOM 1869 C C . SER A 1 226 ? 1.240 -5.041 15.501 1.00 90.69 226 SER A C 1
ATOM 1871 O O . SER A 1 226 ? 1.611 -5.136 16.670 1.00 90.69 226 SER A O 1
ATOM 1873 N N . SER A 1 227 ? 1.931 -5.582 14.500 1.00 87.00 227 SER A N 1
ATOM 1874 C CA . SER A 1 227 ? 3.261 -6.162 14.699 1.00 87.00 227 SER A CA 1
ATOM 1875 C C . SER A 1 227 ? 4.286 -5.038 14.827 1.00 87.00 227 SER A C 1
ATOM 1877 O O . SER A 1 227 ? 4.260 -4.103 14.029 1.00 87.00 227 SER A O 1
ATOM 1879 N N . LEU A 1 228 ? 5.205 -5.133 15.789 1.00 81.38 228 LEU A N 1
ATOM 1880 C CA . LEU A 1 228 ? 6.367 -4.248 15.830 1.00 81.38 228 LEU A CA 1
ATOM 1881 C C . LEU A 1 228 ? 7.355 -4.675 14.740 1.00 81.38 228 LEU A C 1
ATOM 1883 O O . LEU A 1 228 ? 7.737 -5.855 14.674 1.00 81.38 228 LEU A O 1
ATOM 1887 N N . ASP A 1 229 ? 7.743 -3.713 13.899 1.00 65.06 229 ASP A N 1
ATOM 1888 C CA . ASP A 1 229 ? 8.802 -3.872 12.903 1.00 65.06 229 ASP A CA 1
ATOM 1889 C C . ASP A 1 229 ? 10.128 -4.188 13.611 1.00 65.06 229 ASP A C 1
ATOM 1891 O O . ASP A 1 229 ? 10.449 -3.627 14.664 1.00 65.06 229 ASP A O 1
ATOM 1895 N N . THR A 1 230 ? 10.918 -5.084 13.021 1.00 54.00 230 THR A N 1
ATOM 1896 C CA . THR A 1 230 ? 12.180 -5.601 13.579 1.00 54.00 230 THR A CA 1
ATOM 1897 C C . THR A 1 230 ? 13.246 -4.531 13.832 1.00 54.00 230 THR A C 1
ATOM 1899 O O . THR A 1 230 ? 14.220 -4.814 14.520 1.00 54.00 230 THR A O 1
ATOM 1902 N N . GLU A 1 231 ? 13.068 -3.307 13.327 1.00 46.94 231 GLU A N 1
ATOM 1903 C CA . GLU A 1 231 ? 14.075 -2.240 13.390 1.00 46.94 231 GLU A CA 1
ATOM 1904 C C . GLU A 1 231 ? 13.981 -1.316 14.614 1.00 46.94 231 GLU A C 1
ATOM 1906 O O . GLU A 1 231 ? 14.924 -0.576 14.880 1.00 46.94 231 GLU A O 1
ATOM 1911 N N . LYS A 1 232 ? 12.873 -1.315 15.372 1.00 40.53 232 LYS A N 1
ATOM 1912 C CA . LYS A 1 232 ? 12.650 -0.313 16.444 1.00 40.53 232 LYS A CA 1
ATOM 1913 C C . LYS A 1 232 ? 12.284 -0.886 17.817 1.00 40.53 232 LYS A C 1
ATOM 1915 O O . LYS A 1 232 ? 11.825 -0.144 18.682 1.00 40.53 232 LYS A O 1
ATOM 1920 N N . GLY A 1 233 ? 12.481 -2.186 18.036 1.00 41.22 233 GLY A N 1
ATOM 1921 C CA . GLY A 1 233 ? 12.135 -2.856 19.294 1.00 41.22 233 GLY A CA 1
ATOM 1922 C C . GLY A 1 233 ? 13.355 -3.349 20.090 1.00 41.22 233 GLY A C 1
ATOM 1923 O O . GLY A 1 233 ? 14.329 -3.790 19.486 1.00 41.22 233 GLY A O 1
ATOM 1924 N N . PRO A 1 234 ? 13.296 -3.374 21.439 1.00 41.91 234 PRO A N 1
ATOM 1925 C CA . PRO A 1 234 ? 14.395 -3.836 22.299 1.00 41.91 234 PRO A CA 1
ATOM 1926 C C . PRO A 1 234 ? 14.690 -5.347 22.208 1.00 41.91 234 PRO A C 1
ATOM 1928 O O . PRO A 1 234 ? 15.640 -5.822 22.825 1.00 41.91 234 PRO A O 1
ATOM 1931 N N . LYS A 1 235 ? 13.902 -6.115 21.441 1.00 49.97 235 LYS A N 1
ATOM 1932 C CA . LYS A 1 235 ? 14.177 -7.517 21.095 1.00 49.97 235 LYS A CA 1
ATOM 1933 C C . LYS A 1 235 ? 13.786 -7.770 19.633 1.00 49.97 235 LYS A C 1
ATOM 1935 O O . LYS A 1 235 ? 12.600 -7.969 19.365 1.00 49.97 235 LYS A O 1
ATOM 1940 N N . PRO A 1 236 ? 14.735 -7.743 18.682 1.00 53.03 236 PRO A N 1
ATOM 1941 C CA . PRO A 1 236 ? 14.458 -8.152 17.315 1.00 53.03 236 PRO A CA 1
ATOM 1942 C C . PRO A 1 236 ? 14.070 -9.631 17.321 1.00 53.03 236 PRO A C 1
ATOM 1944 O O . PRO A 1 236 ? 14.724 -10.476 17.932 1.00 53.03 236 PRO A O 1
ATOM 1947 N N . CYS A 1 237 ? 12.948 -9.934 16.686 1.00 56.56 237 CYS A N 1
ATOM 1948 C CA . CYS A 1 237 ? 12.428 -11.284 16.625 1.00 56.56 237 CYS A CA 1
ATOM 1949 C C . CYS A 1 237 ? 13.309 -12.096 15.653 1.00 56.56 237 CYS A C 1
ATOM 1951 O O . CYS A 1 237 ? 13.325 -11.871 14.446 1.00 56.56 237 CYS A O 1
ATOM 1953 N N . ALA A 1 238 ? 14.134 -12.982 16.215 1.00 52.09 238 ALA A N 1
ATOM 1954 C CA . ALA A 1 238 ? 15.135 -13.754 15.490 1.00 52.09 238 ALA A CA 1
ATOM 1955 C C . ALA A 1 238 ? 14.594 -15.161 15.186 1.00 52.09 238 ALA A C 1
ATOM 1957 O O . ALA A 1 238 ? 14.478 -15.993 16.084 1.00 52.09 238 ALA A O 1
ATOM 1958 N N . GLY A 1 239 ? 14.232 -15.429 13.927 1.00 56.31 239 GLY A N 1
ATOM 1959 C CA . GLY A 1 239 ? 13.897 -16.778 13.450 1.00 56.31 239 GLY A CA 1
ATOM 1960 C C . GLY A 1 239 ? 12.920 -16.819 12.269 1.00 56.31 239 GLY A C 1
ATOM 1961 O O . GLY A 1 239 ? 12.163 -15.882 12.032 1.00 56.31 239 GLY A O 1
ATOM 1962 N N . HIS A 1 240 ? 12.869 -17.953 11.559 1.00 48.81 240 HIS A N 1
ATOM 1963 C CA . HIS A 1 240 ? 11.917 -18.206 10.460 1.00 48.81 240 HIS A CA 1
ATOM 1964 C C . HIS A 1 240 ? 10.431 -18.170 10.893 1.00 48.81 240 HIS A C 1
ATOM 1966 O O . HIS A 1 240 ? 9.534 -18.098 10.056 1.00 48.81 240 HIS A O 1
ATOM 1972 N N . SER A 1 241 ? 10.148 -18.185 12.201 1.00 53.47 241 SER A N 1
ATOM 1973 C CA . SER A 1 241 ? 8.812 -18.018 12.789 1.00 53.47 241 SER A CA 1
ATOM 1974 C C . SER A 1 241 ? 8.391 -16.554 12.989 1.00 53.47 241 SER A C 1
ATOM 1976 O O . SER A 1 241 ? 7.334 -16.308 13.570 1.00 53.47 241 SER A O 1
ATOM 1978 N N . CYS A 1 242 ? 9.210 -15.591 12.552 1.00 62.31 242 CYS A N 1
ATOM 1979 C CA . CYS A 1 242 ? 9.034 -14.161 12.806 1.00 62.31 242 CYS A CA 1
ATOM 1980 C C . CYS A 1 242 ? 8.124 -13.426 11.805 1.00 62.31 242 CYS A C 1
ATOM 1982 O O . CYS A 1 242 ? 8.091 -12.199 11.752 1.00 62.31 242 CYS A O 1
ATOM 1984 N N . GLU A 1 243 ? 7.370 -14.160 10.997 1.00 74.19 243 GLU A N 1
ATOM 1985 C CA . GLU A 1 243 ? 6.446 -13.560 10.041 1.00 74.19 243 GLU A CA 1
ATOM 1986 C C . GLU A 1 243 ? 5.383 -12.716 10.773 1.00 74.19 243 GLU A C 1
ATOM 1988 O O . GLU A 1 243 ? 4.655 -13.223 11.636 1.00 74.19 243 GLU A O 1
ATOM 1993 N N . SER A 1 244 ? 5.288 -11.423 10.438 1.00 77.62 244 SER A N 1
ATOM 1994 C CA . SER A 1 244 ? 4.369 -10.469 11.081 1.00 77.62 244 SER A CA 1
ATOM 1995 C C . SER A 1 244 ? 2.910 -10.937 11.035 1.00 77.62 244 SER A C 1
ATOM 1997 O O . SER A 1 244 ? 2.178 -10.780 12.011 1.00 77.62 244 SER A O 1
ATOM 1999 N N . SER A 1 245 ? 2.496 -11.585 9.940 1.00 79.56 2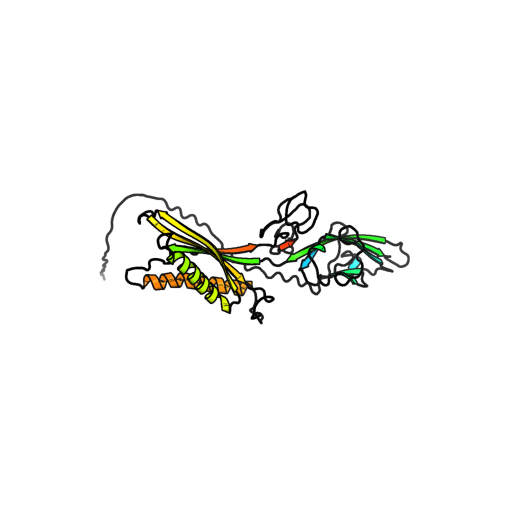45 SER A N 1
ATOM 2000 C CA . SER A 1 245 ? 1.159 -12.172 9.759 1.00 79.56 245 SER A CA 1
ATOM 2001 C C . SER A 1 245 ? 0.861 -13.265 10.798 1.00 79.56 245 SER A C 1
ATOM 2003 O O . SER A 1 245 ? -0.181 -13.241 11.456 1.00 79.56 245 SER A O 1
ATOM 2005 N N . LYS A 1 246 ? 1.805 -14.192 11.015 1.00 83.62 246 LYS A N 1
ATOM 2006 C CA . LYS A 1 246 ? 1.700 -15.278 12.001 1.00 83.62 246 LYS A CA 1
ATOM 2007 C C . LYS A 1 246 ? 1.682 -14.741 13.427 1.00 83.62 246 LYS A C 1
ATOM 2009 O O . LYS A 1 246 ? 0.900 -15.221 14.247 1.00 83.62 246 LYS A O 1
ATOM 2014 N N . ARG A 1 247 ? 2.519 -13.744 13.730 1.00 86.88 247 ARG A N 1
ATOM 2015 C CA . ARG A 1 247 ? 2.542 -13.071 15.041 1.00 86.88 247 ARG A CA 1
ATOM 2016 C C . ARG A 1 247 ? 1.209 -12.386 15.334 1.00 8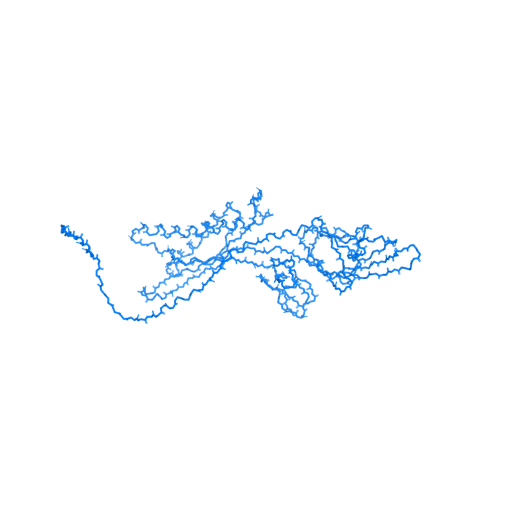6.88 247 ARG A C 1
ATOM 2018 O O . ARG A 1 247 ? 0.638 -12.612 16.397 1.00 86.88 247 ARG A O 1
ATOM 2025 N N . LEU A 1 248 ? 0.666 -11.651 14.364 1.00 89.38 248 LEU A N 1
ATOM 2026 C CA . LEU A 1 248 ? -0.647 -11.016 14.474 1.00 89.38 248 LEU A CA 1
ATOM 2027 C C . LEU A 1 248 ? -1.787 -12.026 14.623 1.00 89.38 248 LEU A C 1
ATOM 2029 O O . LEU A 1 248 ? -2.684 -11.809 15.431 1.00 89.38 248 LEU A O 1
ATOM 2033 N N . SER A 1 249 ? -1.751 -13.142 13.892 1.00 90.50 249 SER A N 1
ATOM 2034 C CA . SER A 1 249 ? -2.736 -14.221 14.043 1.00 90.50 249 SER A CA 1
ATOM 2035 C C . SER A 1 249 ? -2.696 -14.838 15.448 1.00 90.50 249 SER A C 1
ATOM 2037 O O . SER A 1 249 ? -3.738 -15.023 16.073 1.00 90.50 249 SER A O 1
ATOM 2039 N N . LYS A 1 250 ? -1.501 -15.070 16.008 1.00 92.44 250 LYS A N 1
ATOM 2040 C CA . LYS A 1 250 ? -1.365 -15.506 17.407 1.00 92.44 250 LYS A CA 1
ATOM 2041 C C . LYS A 1 250 ? -1.902 -14.461 18.387 1.00 92.44 250 LYS A C 1
ATOM 2043 O O . LYS A 1 250 ? -2.592 -14.829 19.333 1.00 92.44 250 LYS A O 1
ATOM 2048 N N . ALA A 1 251 ? -1.620 -13.178 18.155 1.00 94.25 251 ALA A N 1
ATOM 2049 C CA . ALA A 1 251 ? -2.109 -12.092 19.000 1.00 94.25 251 ALA A CA 1
ATOM 2050 C C . ALA A 1 251 ? -3.643 -12.008 18.983 1.00 94.25 251 ALA A C 1
ATOM 2052 O O . ALA A 1 251 ? -4.249 -11.916 20.048 1.00 94.25 251 ALA A O 1
ATOM 2053 N N . LYS A 1 252 ? -4.270 -12.137 17.804 1.00 94.94 252 LYS A N 1
ATOM 2054 C CA . LYS A 1 252 ? -5.728 -12.263 17.648 1.00 94.94 252 LYS A CA 1
ATOM 2055 C C . LYS A 1 252 ? -6.276 -13.380 18.539 1.00 94.94 252 LYS A C 1
ATOM 2057 O O . LYS A 1 252 ? -7.119 -13.111 19.387 1.00 94.94 252 LYS A O 1
ATOM 2062 N N . ASN A 1 253 ? -5.734 -14.593 18.419 1.00 95.94 253 ASN A N 1
ATOM 2063 C CA . ASN A 1 253 ? -6.214 -15.749 19.182 1.00 95.94 253 ASN A CA 1
ATOM 2064 C C . ASN A 1 253 ? -6.074 -15.554 20.705 1.00 95.94 253 ASN A C 1
ATOM 2066 O O . ASN A 1 253 ? -6.945 -15.973 21.465 1.00 95.94 253 ASN A O 1
ATOM 2070 N N . LEU A 1 254 ? -4.987 -14.923 21.173 1.00 96.56 254 LEU A N 1
ATOM 2071 C CA . LEU A 1 254 ? -4.805 -14.612 22.598 1.00 96.56 254 LEU A CA 1
ATOM 2072 C C . LEU A 1 254 ? -5.830 -13.590 23.101 1.00 96.56 254 LEU A C 1
ATOM 2074 O O . LEU A 1 254 ? -6.356 -13.750 24.201 1.00 96.56 254 LEU A O 1
ATOM 2078 N N . ILE A 1 255 ? -6.128 -12.567 22.298 1.00 96.88 255 ILE A N 1
ATOM 2079 C CA . ILE A 1 255 ? -7.125 -11.546 22.633 1.00 96.88 255 ILE A CA 1
ATOM 2080 C C . ILE A 1 255 ? -8.529 -12.162 22.659 1.00 96.88 255 ILE A C 1
ATOM 2082 O O . ILE A 1 255 ? -9.242 -11.985 23.643 1.00 96.88 255 ILE A O 1
ATOM 2086 N N . GLU A 1 256 ? -8.912 -12.941 21.644 1.00 96.00 256 GLU A N 1
ATOM 2087 C CA . GLU A 1 256 ? -10.201 -13.651 21.615 1.00 96.00 256 GLU A CA 1
ATOM 2088 C C . GLU A 1 256 ? -10.364 -14.560 22.836 1.00 96.00 256 GLU A C 1
ATOM 2090 O O . GLU A 1 256 ? -11.380 -14.512 23.532 1.00 96.00 256 GLU A O 1
ATOM 2095 N N . ARG A 1 257 ? -9.320 -15.330 23.165 1.00 95.88 257 ARG A N 1
ATOM 2096 C CA . ARG A 1 257 ? -9.315 -16.186 24.352 1.00 95.88 257 ARG A CA 1
ATOM 2097 C C . ARG A 1 257 ? -9.469 -15.384 25.643 1.00 95.88 257 ARG A C 1
ATOM 2099 O O . ARG A 1 257 ? -10.207 -15.820 26.520 1.00 95.88 257 ARG A O 1
ATOM 2106 N N . PHE A 1 258 ? -8.805 -14.236 25.765 1.00 96.00 258 PHE A N 1
ATOM 2107 C CA . PHE A 1 258 ? -8.930 -13.367 26.935 1.00 96.00 258 PHE A CA 1
ATOM 2108 C C . PHE A 1 258 ? -10.377 -12.907 27.153 1.00 96.00 258 PHE A C 1
ATOM 2110 O O . PHE A 1 258 ? -10.878 -13.008 28.271 1.00 96.00 258 PHE A O 1
ATOM 2117 N N . PHE A 1 259 ? -11.070 -12.452 26.105 1.00 95.38 259 PHE A N 1
ATOM 2118 C CA . PHE A 1 259 ? -12.472 -12.034 26.217 1.00 95.38 259 PHE A CA 1
ATOM 2119 C C . PHE A 1 259 ? -13.412 -13.208 26.519 1.00 95.38 259 PHE A C 1
ATOM 2121 O O . PHE A 1 259 ? -14.265 -13.086 27.397 1.00 95.38 259 PHE A O 1
ATOM 2128 N N . ASN A 1 260 ? -13.213 -14.365 25.882 1.00 92.62 260 ASN A N 1
ATOM 2129 C CA . ASN A 1 260 ? -14.007 -15.567 26.163 1.00 92.62 260 ASN A CA 1
ATOM 2130 C C . ASN A 1 260 ? -13.839 -16.037 27.618 1.00 92.62 260 ASN A C 1
ATOM 2132 O O . ASN A 1 260 ? -14.813 -16.375 28.287 1.00 92.62 260 ASN A O 1
ATOM 2136 N N . GLN A 1 261 ? -12.616 -15.983 28.153 1.00 92.62 261 GLN A N 1
ATOM 2137 C CA . GLN A 1 261 ? -12.344 -16.336 29.547 1.00 92.62 261 GLN A CA 1
ATOM 2138 C C . GLN A 1 261 ? -13.037 -15.409 30.549 1.00 92.62 261 GLN A C 1
ATOM 2140 O O . GLN A 1 261 ? -13.400 -15.862 31.634 1.00 92.62 261 GLN A O 1
ATOM 2145 N N . GLN A 1 262 ? -13.256 -14.132 30.216 1.00 91.69 262 GLN A N 1
ATOM 2146 C CA . GLN A 1 262 ? -14.020 -13.246 31.098 1.00 91.69 262 GLN A CA 1
ATOM 2147 C C . GLN A 1 262 ? -15.455 -13.742 31.287 1.00 91.69 262 GLN A C 1
ATOM 2149 O O . GLN A 1 262 ? -15.952 -13.707 32.410 1.00 91.69 262 GLN A O 1
ATOM 2154 N N . VAL A 1 263 ? -16.090 -14.251 30.227 1.00 87.94 263 VAL A N 1
ATOM 2155 C CA . VAL A 1 263 ? -17.447 -14.817 30.286 1.00 87.94 263 VAL A CA 1
ATOM 2156 C C . VAL A 1 263 ? -17.472 -16.062 31.172 1.00 87.94 263 VAL A C 1
ATOM 2158 O O . VAL A 1 263 ? -18.314 -16.165 32.061 1.00 87.94 263 VAL A O 1
ATOM 2161 N N . GLU A 1 264 ? -16.507 -16.972 31.002 1.00 86.19 264 GLU A N 1
ATOM 2162 C CA . GLU A 1 264 ? -16.405 -18.191 31.820 1.00 86.19 264 GLU A CA 1
ATOM 2163 C C . GLU A 1 264 ? -16.233 -17.882 33.314 1.00 86.19 264 GLU A C 1
ATOM 2165 O O . GLU A 1 264 ? -16.864 -18.511 34.166 1.00 86.19 264 GLU A O 1
ATOM 2170 N N . VAL A 1 265 ? -15.374 -16.912 33.647 1.00 84.56 265 VAL A N 1
ATOM 2171 C CA . VAL A 1 265 ? -15.124 -16.502 35.036 1.00 84.56 265 VAL A CA 1
ATOM 2172 C C . VAL A 1 265 ? -16.347 -15.807 35.628 1.00 84.56 265 VAL A C 1
ATOM 2174 O O . VAL A 1 265 ? -16.684 -16.051 36.788 1.00 84.56 265 VAL A O 1
ATOM 2177 N N . LEU A 1 266 ? -17.023 -14.965 34.845 1.00 83.56 266 LEU A N 1
ATOM 2178 C CA . LEU A 1 266 ? -18.215 -14.252 35.288 1.00 83.56 266 LEU A CA 1
ATOM 2179 C C . LEU A 1 266 ? -19.391 -15.210 35.520 1.00 83.56 266 LEU A C 1
ATOM 2181 O O . LEU A 1 266 ? -20.044 -15.116 36.553 1.00 83.56 266 LEU A O 1
ATOM 2185 N N . GLY A 1 267 ? -19.613 -16.172 34.618 1.00 79.44 267 GLY A N 1
ATOM 2186 C CA . GLY A 1 267 ? -20.693 -17.159 34.726 1.00 79.44 267 GLY A CA 1
ATOM 2187 C C . GLY A 1 267 ? -20.542 -18.130 35.903 1.00 79.44 267 GLY A C 1
ATOM 2188 O O . GLY A 1 267 ? -21.530 -18.678 36.380 1.00 79.44 267 GLY A O 1
ATOM 2189 N N . ARG A 1 268 ? -19.319 -18.322 36.416 1.00 79.19 268 ARG A N 1
ATOM 2190 C CA . ARG A 1 268 ? -19.057 -19.099 37.644 1.00 79.19 268 ARG A CA 1
ATOM 2191 C C . ARG A 1 268 ? -19.262 -18.296 38.931 1.00 79.19 268 ARG A C 1
ATOM 2193 O O . ARG A 1 268 ? -19.158 -18.864 40.017 1.00 79.19 268 ARG A O 1
ATOM 2200 N N . ARG A 1 269 ? -19.488 -16.983 38.842 1.00 76.19 269 ARG A N 1
ATOM 2201 C CA . ARG A 1 269 ? -19.600 -16.099 40.003 1.00 76.19 269 ARG A CA 1
ATOM 2202 C C . ARG A 1 269 ? -21.044 -16.059 40.500 1.00 76.19 269 ARG A C 1
ATOM 2204 O O . ARG A 1 269 ? -21.960 -15.825 39.722 1.00 76.19 269 ARG A O 1
ATOM 2211 N N . ALA A 1 270 ? -21.234 -16.250 41.804 1.00 66.94 270 ALA A N 1
ATOM 2212 C CA . ALA A 1 270 ? -22.510 -15.957 42.448 1.00 66.94 270 ALA A CA 1
ATOM 2213 C C . ALA A 1 270 ? -22.730 -14.436 42.506 1.00 66.94 270 ALA A C 1
ATOM 2215 O O . ALA A 1 270 ? -21.764 -13.672 42.600 1.00 66.94 270 ALA A O 1
ATOM 2216 N N . GLU A 1 271 ? -23.989 -14.003 42.443 1.00 77.56 271 GLU A N 1
ATOM 2217 C CA . GLU A 1 271 ? -24.356 -12.592 42.573 1.00 77.56 271 GLU A CA 1
ATOM 2218 C C . GLU A 1 271 ? -23.830 -11.976 43.888 1.00 77.56 271 GLU A C 1
ATOM 2220 O O . GLU A 1 271 ? -23.752 -12.674 44.904 1.00 77.56 271 GLU A O 1
ATOM 2225 N N . PRO A 1 272 ? -23.487 -10.670 43.900 1.00 79.69 272 PRO A N 1
ATOM 2226 C CA . PRO A 1 272 ? -23.668 -9.689 42.825 1.00 79.69 272 PRO A CA 1
ATOM 2227 C C . PRO A 1 272 ? -22.519 -9.650 41.801 1.00 79.69 272 PRO A C 1
ATOM 2229 O O . PRO A 1 272 ? -21.341 -9.842 42.118 1.00 79.69 272 PRO A O 1
ATOM 2232 N N . LEU A 1 273 ? -22.872 -9.348 40.550 1.00 82.06 273 LEU A N 1
ATOM 2233 C CA . LEU A 1 273 ? -21.906 -9.120 39.473 1.00 82.06 273 LEU A CA 1
ATOM 2234 C C . LEU A 1 273 ? -21.069 -7.845 39.727 1.00 82.06 273 LEU A C 1
ATOM 2236 O O . LEU A 1 273 ? -21.534 -6.929 40.408 1.00 82.06 273 LEU A O 1
ATOM 2240 N N . PRO A 1 274 ? -19.834 -7.759 39.189 1.00 86.69 274 PRO A N 1
ATOM 2241 C CA . PRO A 1 274 ? -19.067 -6.516 39.202 1.00 86.69 274 PRO A CA 1
ATOM 2242 C C . PRO A 1 274 ? -19.825 -5.373 38.513 1.00 86.69 274 PRO A C 1
ATOM 2244 O O . PRO A 1 274 ? -20.628 -5.608 37.619 1.00 86.69 274 PRO A O 1
ATOM 2247 N N . GLU A 1 275 ? -19.507 -4.128 38.867 1.00 86.56 275 GLU A N 1
ATOM 2248 C CA . GLU A 1 275 ? -20.104 -2.944 38.227 1.00 86.56 275 GLU A CA 1
ATOM 2249 C C . GLU A 1 275 ? -19.683 -2.791 36.752 1.00 86.56 275 GLU A C 1
ATOM 2251 O O . GLU A 1 275 ? -20.477 -2.369 35.915 1.00 86.56 275 GLU A O 1
ATOM 2256 N N . ILE A 1 276 ? -18.441 -3.168 36.425 1.00 92.50 276 ILE A N 1
ATOM 2257 C CA . ILE A 1 276 ? -17.895 -3.145 35.064 1.00 92.50 276 ILE A CA 1
ATOM 2258 C C . ILE A 1 276 ? -17.543 -4.575 34.657 1.00 92.50 276 ILE A C 1
ATOM 2260 O O . ILE A 1 276 ? -16.677 -5.200 35.272 1.00 92.50 276 ILE A O 1
ATOM 2264 N N . TYR A 1 277 ? -18.203 -5.095 33.624 1.00 93.12 277 TYR A N 1
ATOM 2265 C CA . TYR A 1 277 ? -17.966 -6.444 33.106 1.00 93.12 277 TYR A CA 1
ATOM 2266 C C . TYR A 1 277 ? -18.273 -6.536 31.613 1.00 93.12 277 TYR A C 1
ATOM 2268 O O . TYR A 1 277 ? -19.039 -5.742 31.066 1.00 93.12 277 TYR A O 1
ATOM 2276 N N . TYR A 1 278 ? -17.616 -7.481 30.946 1.00 95.06 278 TYR A N 1
ATOM 2277 C CA . TYR A 1 278 ? -17.704 -7.663 29.503 1.00 95.06 278 TYR A CA 1
ATOM 2278 C C . TYR A 1 278 ? -19.093 -8.144 29.069 1.00 95.06 278 TYR A C 1
ATOM 2280 O O . TYR A 1 278 ? -19.682 -9.010 29.714 1.00 95.06 278 TYR A O 1
ATOM 2288 N N . ILE A 1 279 ? -19.593 -7.599 27.957 1.00 92.75 279 ILE A N 1
ATOM 2289 C CA . ILE A 1 279 ? -20.840 -8.037 27.327 1.00 92.75 279 ILE A CA 1
ATOM 2290 C C . ILE A 1 279 ? -20.498 -9.125 26.311 1.00 92.75 279 ILE A C 1
ATOM 2292 O O . ILE A 1 279 ? -19.891 -8.848 25.271 1.00 92.75 279 ILE A O 1
ATOM 2296 N N . GLU A 1 280 ? -20.898 -10.356 26.611 1.00 91.88 280 GLU A N 1
ATOM 2297 C CA . GLU A 1 280 ? -20.673 -11.520 25.754 1.00 91.88 280 GLU A CA 1
ATOM 2298 C C . GLU A 1 280 ? -21.148 -11.278 24.309 1.00 91.88 280 GLU A C 1
ATOM 2300 O O . GLU A 1 280 ? -22.177 -10.648 24.058 1.00 91.88 280 GLU A O 1
ATOM 2305 N N . GLY A 1 281 ? -20.369 -11.764 23.339 1.00 91.75 281 GLY A N 1
ATOM 2306 C CA . GLY A 1 281 ? -20.706 -11.683 21.915 1.00 91.75 281 GLY A CA 1
ATOM 2307 C C . GLY A 1 281 ? -20.486 -10.309 21.274 1.00 91.75 281 GLY A C 1
ATOM 2308 O O . GLY A 1 281 ? -20.776 -10.133 20.094 1.00 91.75 281 GLY A O 1
ATOM 2309 N N . THR A 1 282 ? -19.952 -9.328 22.010 1.00 95.56 282 THR A N 1
ATOM 2310 C CA . THR A 1 282 ? -19.691 -7.980 21.469 1.00 95.56 282 THR A CA 1
ATOM 2311 C C . THR A 1 282 ? -18.278 -7.785 20.930 1.00 95.56 282 THR A C 1
ATOM 2313 O O . THR A 1 282 ? -17.987 -6.719 20.389 1.00 95.56 282 THR A O 1
ATOM 2316 N N . LEU A 1 283 ? -17.400 -8.788 21.066 1.00 96.56 283 LEU A N 1
ATOM 2317 C CA . LEU A 1 283 ? -16.063 -8.739 20.484 1.00 96.56 283 LEU A CA 1
ATOM 2318 C C . LEU A 1 283 ? -16.188 -8.887 18.969 1.00 96.56 283 LEU A C 1
ATOM 2320 O O . LEU A 1 283 ? -16.625 -9.924 18.477 1.00 96.56 283 LEU A O 1
ATOM 2324 N N . GLN A 1 284 ? -15.770 -7.867 18.232 1.00 95.25 284 GLN A N 1
ATOM 2325 C CA . GLN A 1 284 ? -15.642 -7.937 16.779 1.00 95.25 284 GLN A CA 1
ATOM 2326 C C . GLN A 1 284 ? -14.201 -7.628 16.413 1.00 95.25 284 GLN A C 1
ATOM 2328 O O . GLN A 1 284 ? -13.682 -6.592 16.817 1.00 95.25 284 GLN A O 1
ATOM 2333 N N . MET A 1 285 ? -13.550 -8.505 15.649 1.00 93.44 285 MET A N 1
ATOM 2334 C CA . MET A 1 285 ? -12.193 -8.280 15.151 1.00 93.44 285 MET A CA 1
ATOM 2335 C C . MET A 1 285 ? -12.203 -8.228 13.625 1.00 93.44 285 MET A C 1
ATOM 2337 O O . MET A 1 285 ? -12.766 -9.099 12.967 1.00 93.44 285 MET A O 1
ATOM 2341 N N . VAL A 1 286 ? -11.555 -7.216 13.057 1.00 91.19 286 VAL A N 1
ATOM 2342 C CA . VAL A 1 286 ? -11.465 -6.987 11.613 1.00 91.19 286 VAL A CA 1
ATOM 2343 C C . VAL A 1 286 ? -9.999 -6.849 11.224 1.00 91.19 286 VAL A C 1
ATOM 2345 O O . VAL A 1 286 ? -9.246 -6.101 11.850 1.00 91.19 286 VAL A O 1
ATOM 2348 N N . TRP A 1 287 ? -9.586 -7.577 10.188 1.00 87.62 287 TRP A N 1
ATOM 2349 C CA . TRP A 1 287 ? -8.268 -7.413 9.580 1.00 87.62 287 TRP A CA 1
ATOM 2350 C C . TRP A 1 287 ? -8.244 -6.141 8.742 1.00 87.62 287 TRP A C 1
ATOM 2352 O O . TRP A 1 287 ? -9.059 -5.977 7.833 1.00 87.62 287 TRP A O 1
ATOM 2362 N N . ILE A 1 288 ? -7.310 -5.244 9.041 1.00 85.12 288 ILE A N 1
ATOM 2363 C CA . ILE A 1 288 ? -7.148 -3.986 8.326 1.00 85.12 288 ILE A CA 1
ATOM 2364 C C . ILE A 1 288 ? -5.824 -4.003 7.565 1.00 85.12 288 ILE A C 1
ATOM 2366 O O . ILE A 1 288 ? -4.758 -4.243 8.133 1.00 85.12 288 ILE A O 1
ATOM 2370 N N . ASN A 1 289 ? -5.903 -3.705 6.268 1.00 81.06 289 ASN A N 1
ATOM 2371 C CA . ASN A 1 289 ? -4.769 -3.566 5.364 1.00 81.06 289 ASN A CA 1
ATOM 2372 C C . ASN A 1 289 ? -4.731 -2.139 4.795 1.00 81.06 289 ASN A C 1
ATOM 2374 O O . ASN A 1 289 ? -5.451 -1.802 3.859 1.00 81.06 289 ASN A O 1
ATOM 2378 N N . ARG A 1 290 ? -3.894 -1.269 5.366 1.00 84.00 290 ARG A N 1
ATOM 2379 C CA . ARG A 1 290 ? -3.780 0.126 4.909 1.00 84.00 290 ARG A CA 1
ATOM 2380 C C . ARG A 1 290 ? -2.437 0.396 4.257 1.00 84.00 290 ARG A C 1
ATOM 2382 O O . ARG A 1 290 ? -1.408 -0.155 4.655 1.00 84.00 290 ARG A O 1
ATOM 2389 N N . CYS A 1 291 ? -2.463 1.277 3.265 1.00 88.69 291 CYS A N 1
ATOM 2390 C CA . CYS A 1 291 ? -1.264 1.807 2.645 1.00 88.69 291 CYS A CA 1
ATOM 2391 C C . CYS A 1 291 ? -0.842 3.114 3.294 1.00 88.69 291 CYS A C 1
ATOM 2393 O O . CYS A 1 291 ? -1.657 3.825 3.873 1.00 88.69 291 CYS A O 1
ATOM 2395 N N . PHE A 1 292 ? 0.446 3.422 3.175 1.00 88.19 292 PHE A N 1
ATOM 2396 C CA . PHE A 1 292 ? 0.986 4.716 3.570 1.00 88.19 292 PHE A CA 1
ATOM 2397 C C . PHE A 1 292 ? 0.408 5.828 2.678 1.00 88.19 292 PHE A C 1
ATOM 2399 O O . PHE A 1 292 ? 0.084 5.563 1.514 1.00 88.19 292 PHE A O 1
ATOM 2406 N N . PRO A 1 293 ? 0.330 7.080 3.162 1.00 92.50 293 PRO A N 1
ATOM 2407 C CA . PRO A 1 293 ? -0.073 8.206 2.330 1.00 92.50 293 PRO A CA 1
ATOM 2408 C C . PRO A 1 293 ? 0.814 8.295 1.084 1.00 92.50 293 PRO A C 1
ATOM 2410 O O . PRO A 1 293 ? 2.033 8.141 1.173 1.00 92.50 293 PRO A O 1
ATOM 2413 N N . GLY A 1 294 ? 0.201 8.535 -0.072 1.00 93.56 294 GLY A N 1
ATOM 2414 C CA . GLY A 1 294 ? 0.859 8.475 -1.379 1.00 93.56 294 GLY A CA 1
ATOM 2415 C C . GLY A 1 294 ? 0.905 7.081 -2.019 1.00 93.56 294 GLY A C 1
ATOM 2416 O O . GLY A 1 294 ? 1.351 6.971 -3.157 1.00 93.56 294 GLY A O 1
ATOM 2417 N N . TYR A 1 295 ? 0.412 6.029 -1.357 1.00 94.31 295 TYR A N 1
ATOM 2418 C CA . TYR A 1 295 ? 0.379 4.658 -1.883 1.00 94.31 295 TYR A CA 1
ATOM 2419 C C . TYR A 1 295 ? -1.041 4.090 -1.892 1.00 94.31 295 TYR A C 1
ATOM 2421 O O . TYR A 1 295 ? -1.889 4.491 -1.099 1.00 94.31 295 TYR A O 1
ATOM 2429 N N . GLY A 1 296 ? -1.300 3.109 -2.752 1.00 92.38 296 GLY A N 1
ATOM 2430 C CA . GLY A 1 296 ? -2.571 2.395 -2.792 1.00 92.38 296 GLY A CA 1
ATOM 2431 C C . GLY A 1 296 ? -2.469 1.034 -3.474 1.00 92.38 296 GLY A C 1
ATOM 2432 O O . GLY A 1 296 ? -1.581 0.778 -4.286 1.00 92.38 296 GLY A O 1
ATOM 2433 N N . MET A 1 297 ? -3.412 0.161 -3.144 1.00 90.19 297 MET A N 1
ATOM 2434 C CA . MET A 1 297 ? -3.626 -1.133 -3.778 1.00 90.19 297 MET A CA 1
ATOM 2435 C C . MET A 1 297 ? -4.591 -0.984 -4.948 1.00 90.19 297 MET A C 1
ATOM 2437 O O . MET A 1 297 ? -5.649 -0.355 -4.838 1.00 90.19 297 MET A O 1
ATOM 2441 N N . ASN A 1 298 ? -4.254 -1.602 -6.077 1.00 88.81 298 ASN A N 1
ATOM 2442 C CA . ASN A 1 298 ? -5.163 -1.714 -7.209 1.00 88.81 298 ASN A CA 1
ATOM 2443 C C . ASN A 1 298 ? -4.796 -2.937 -8.056 1.00 88.81 298 ASN A C 1
ATOM 2445 O O . ASN A 1 298 ? -3.860 -2.885 -8.854 1.00 88.81 298 ASN A O 1
ATOM 2449 N N . ILE A 1 299 ? -5.559 -4.021 -7.904 1.00 86.81 299 ILE A N 1
ATOM 2450 C CA . ILE A 1 299 ? -5.319 -5.285 -8.613 1.00 86.81 299 ILE A CA 1
ATOM 2451 C C . ILE A 1 299 ? -5.419 -5.149 -10.137 1.00 86.81 299 ILE A C 1
ATOM 2453 O O . ILE A 1 299 ? -4.663 -5.787 -10.862 1.00 86.81 299 ILE A O 1
ATOM 2457 N N . LEU A 1 300 ? -6.304 -4.282 -10.635 1.00 87.56 300 LEU A N 1
ATOM 2458 C CA . LEU A 1 300 ? -6.498 -4.084 -12.073 1.00 87.56 300 LEU A CA 1
ATOM 2459 C C . LEU A 1 300 ? -5.314 -3.330 -12.689 1.00 87.56 300 LEU A C 1
ATOM 2461 O O . LEU A 1 300 ? -4.824 -3.673 -13.764 1.00 87.56 300 LEU A O 1
ATOM 2465 N N . LYS A 1 301 ? -4.809 -2.310 -11.989 1.00 86.50 301 LYS A N 1
ATOM 2466 C CA . LYS A 1 301 ? -3.677 -1.497 -12.450 1.00 86.50 301 LYS A CA 1
ATOM 2467 C C . LYS A 1 301 ? -2.335 -2.197 -12.227 1.00 86.50 301 LYS A C 1
ATOM 2469 O O . LYS A 1 301 ? -1.421 -2.034 -13.048 1.00 86.50 301 LYS A O 1
ATOM 2474 N N . HIS A 1 302 ? -2.232 -2.984 -11.158 1.00 87.38 302 HIS A N 1
ATOM 2475 C CA . HIS A 1 302 ? -1.023 -3.663 -10.702 1.00 87.38 302 HIS A CA 1
ATOM 2476 C C . HIS A 1 302 ? -1.267 -5.170 -10.486 1.00 87.38 302 HIS A C 1
ATOM 2478 O O . HIS A 1 302 ? -1.103 -5.672 -9.376 1.00 87.38 302 HIS A O 1
ATOM 2484 N N . PRO A 1 303 ? -1.592 -5.936 -11.549 1.00 83.56 303 PRO A N 1
ATOM 2485 C CA . PRO A 1 303 ? -1.954 -7.355 -11.427 1.00 83.56 303 PRO A CA 1
ATOM 2486 C C . PRO A 1 303 ? -0.799 -8.235 -10.944 1.00 83.56 303 PRO A C 1
ATOM 2488 O O . PRO A 1 303 ? -1.019 -9.308 -10.395 1.00 83.56 303 PRO A O 1
ATOM 2491 N N . LYS A 1 304 ? 0.445 -7.771 -11.122 1.00 78.62 304 LYS A N 1
ATOM 2492 C CA . LYS A 1 304 ? 1.637 -8.454 -10.617 1.00 78.62 304 LYS A CA 1
ATOM 2493 C C . LYS A 1 304 ? 1.821 -8.296 -9.104 1.00 78.62 304 LYS A C 1
ATOM 2495 O O . LYS A 1 304 ? 2.644 -9.014 -8.577 1.00 78.62 304 LYS A O 1
ATOM 2500 N N . CYS A 1 305 ? 1.118 -7.378 -8.433 1.00 76.94 305 CYS A N 1
ATOM 2501 C CA . CYS A 1 305 ? 1.297 -7.063 -7.008 1.00 76.94 305 CYS A CA 1
ATOM 2502 C C . CYS A 1 305 ? -0.064 -6.681 -6.371 1.00 76.94 305 CYS A C 1
ATOM 2504 O O . CYS A 1 305 ? -0.271 -5.526 -5.994 1.00 76.94 305 CYS A O 1
ATOM 2506 N N . PRO A 1 306 ? -1.039 -7.610 -6.313 1.00 76.62 306 PRO A N 1
ATOM 2507 C CA . PRO A 1 306 ? -2.429 -7.298 -5.958 1.00 76.62 306 PRO A CA 1
ATOM 2508 C C . PRO A 1 306 ? -2.617 -6.805 -4.516 1.00 76.62 306 PRO A C 1
ATOM 2510 O O . PRO A 1 306 ? -3.528 -6.023 -4.258 1.00 76.62 306 PRO A O 1
ATOM 2513 N N . GLU A 1 307 ? -1.755 -7.244 -3.597 1.00 77.50 307 GLU A N 1
ATOM 2514 C CA . GLU A 1 307 ? -1.809 -6.921 -2.163 1.00 77.50 307 GLU A CA 1
ATOM 2515 C C . GLU A 1 307 ? -0.736 -5.897 -1.755 1.00 77.50 307 GLU A C 1
ATOM 2517 O O . GLU A 1 307 ? -0.504 -5.666 -0.574 1.00 77.50 307 GLU A O 1
ATOM 2522 N N . CYS A 1 308 ? -0.064 -5.271 -2.721 1.00 85.44 308 CYS A N 1
ATOM 2523 C CA . CYS A 1 308 ? 1.031 -4.347 -2.455 1.00 85.44 308 CYS A CA 1
ATOM 2524 C C . CYS A 1 308 ? 0.548 -2.901 -2.421 1.00 85.44 308 CYS A C 1
ATOM 2526 O O . CYS A 1 308 ? -0.275 -2.483 -3.240 1.00 85.44 308 CYS A O 1
ATOM 2528 N N . CYS A 1 309 ? 1.142 -2.105 -1.539 1.00 91.38 309 CYS A N 1
ATOM 2529 C CA . CYS A 1 309 ? 0.974 -0.663 -1.566 1.00 91.38 309 CYS A CA 1
ATOM 2530 C C . CYS A 1 309 ? 1.907 -0.085 -2.620 1.00 91.38 309 CYS A C 1
ATOM 2532 O O . CYS A 1 309 ? 3.107 0.054 -2.388 1.00 91.38 309 CYS A O 1
ATOM 2534 N N . VAL A 1 310 ? 1.355 0.214 -3.794 1.00 93.88 310 VAL A N 1
ATOM 2535 C CA . VAL A 1 310 ? 2.093 0.794 -4.918 1.00 93.88 310 VAL A CA 1
ATOM 2536 C C . VAL A 1 310 ? 1.931 2.306 -4.889 1.00 93.88 310 VAL A C 1
ATOM 2538 O O . VAL A 1 310 ? 0.851 2.817 -4.596 1.00 93.88 310 VAL A O 1
ATOM 2541 N N . ILE A 1 311 ? 3.006 3.028 -5.182 1.00 95.25 311 ILE A N 1
ATOM 2542 C CA . ILE A 1 311 ? 2.998 4.487 -5.229 1.00 95.25 311 ILE A CA 1
ATOM 2543 C C . ILE A 1 311 ? 1.925 5.010 -6.201 1.00 95.25 311 ILE A C 1
ATOM 2545 O O . ILE A 1 311 ? 1.805 4.554 -7.346 1.00 95.25 311 ILE A O 1
ATOM 2549 N N . CYS A 1 312 ? 1.129 5.980 -5.751 1.00 95.19 312 CYS A N 1
ATOM 2550 C CA . CYS A 1 312 ? 0.100 6.607 -6.569 1.00 95.19 312 CYS A CA 1
ATOM 2551 C C . CYS A 1 312 ? 0.744 7.298 -7.773 1.00 95.19 312 CYS A C 1
ATOM 2553 O O . CYS A 1 312 ? 1.788 7.936 -7.665 1.00 95.19 312 CYS A O 1
ATOM 2555 N N . SER A 1 313 ? 0.134 7.139 -8.945 1.00 94.25 313 SER A N 1
ATOM 2556 C CA . SER A 1 313 ? 0.636 7.761 -10.176 1.00 94.25 313 SER A CA 1
ATOM 2557 C C . SER A 1 313 ? 0.224 9.235 -10.247 1.00 94.25 313 SER A C 1
ATOM 2559 O O . SER A 1 313 ? -0.762 9.603 -9.601 1.00 94.25 313 SER A O 1
ATOM 2561 N N . PRO A 1 314 ? 0.877 10.050 -11.092 1.00 94.44 314 PRO A N 1
ATOM 2562 C CA . PRO A 1 314 ? 0.356 11.360 -11.463 1.00 94.44 314 PRO A CA 1
ATOM 2563 C C . PRO A 1 314 ? -1.110 11.260 -11.908 1.00 94.44 314 PRO A C 1
ATOM 2565 O O . PRO A 1 314 ? -1.524 10.254 -12.493 1.00 94.44 314 PRO A O 1
ATOM 2568 N N . GLY A 1 315 ? -1.900 12.275 -11.582 1.00 94.38 315 GLY A N 1
ATOM 2569 C CA . GLY A 1 315 ? -3.353 12.281 -11.734 1.00 94.38 315 GLY A CA 1
ATOM 2570 C C . GLY A 1 315 ? -4.099 11.594 -10.586 1.00 94.38 315 GLY A C 1
ATOM 2571 O O . GLY A 1 315 ? -5.326 11.547 -10.605 1.00 94.38 315 GLY A O 1
ATOM 2572 N N . THR A 1 316 ? -3.393 11.045 -9.590 1.00 95.06 316 THR A N 1
ATOM 2573 C CA . THR A 1 316 ? -3.989 10.405 -8.409 1.00 95.06 316 THR A CA 1
ATOM 2574 C C . THR A 1 316 ? -3.241 10.771 -7.127 1.00 95.06 316 THR A C 1
ATOM 2576 O O . THR A 1 316 ? -2.103 11.240 -7.178 1.00 95.06 316 THR A O 1
ATOM 2579 N N . TYR A 1 317 ? -3.876 10.565 -5.975 1.00 94.88 317 TYR A N 1
ATOM 2580 C CA . TYR A 1 317 ? -3.297 10.832 -4.657 1.00 94.88 317 TYR A CA 1
ATOM 2581 C C . TYR A 1 317 ? -3.886 9.906 -3.586 1.00 94.88 317 TYR A C 1
ATOM 2583 O O . TYR A 1 317 ? -4.940 9.301 -3.782 1.00 94.88 317 TYR A O 1
ATOM 2591 N N . ASN A 1 318 ? -3.230 9.821 -2.430 1.00 93.31 318 ASN A N 1
ATOM 2592 C CA . ASN A 1 318 ? -3.824 9.252 -1.221 1.00 93.31 318 ASN A CA 1
ATOM 2593 C C . ASN A 1 318 ? -3.361 10.059 -0.003 1.00 93.31 318 ASN A C 1
ATOM 2595 O O . ASN A 1 318 ? -2.174 10.061 0.319 1.00 93.31 318 ASN A O 1
ATOM 2599 N N . SER A 1 319 ? -4.282 10.769 0.653 1.00 88.00 319 SER A N 1
ATOM 2600 C CA . SER A 1 319 ? -3.947 11.720 1.723 1.00 88.00 319 SER A CA 1
ATOM 2601 C C . SER A 1 319 ? -3.901 11.152 3.128 1.00 88.00 319 SER A C 1
ATOM 2603 O O . SER A 1 319 ? -3.417 11.814 4.045 1.00 88.00 319 SER A O 1
ATOM 2605 N N . ARG A 1 320 ? -4.418 9.943 3.320 1.00 82.50 320 ARG A N 1
ATOM 2606 C CA . ARG A 1 320 ? -4.471 9.278 4.622 1.00 82.50 320 ARG A CA 1
ATOM 2607 C C . ARG A 1 320 ? -4.010 7.840 4.461 1.00 82.50 320 ARG A C 1
ATOM 2609 O O . ARG A 1 320 ? -3.673 7.409 3.361 1.00 82.50 320 ARG A O 1
ATOM 2616 N N . ASP A 1 321 ? -4.054 7.087 5.551 1.00 76.69 321 ASP A N 1
ATOM 2617 C CA . ASP A 1 321 ? -3.865 5.638 5.528 1.00 76.69 321 ASP A CA 1
ATOM 2618 C C . ASP A 1 321 ? -5.090 4.959 4.882 1.00 76.69 321 ASP A C 1
ATOM 2620 O O . ASP A 1 321 ? -5.918 4.333 5.550 1.00 76.69 321 ASP A O 1
ATOM 2624 N N . GLY A 1 322 ? -5.274 5.205 3.585 1.00 80.12 322 GLY A N 1
ATOM 2625 C CA . GLY A 1 322 ? -6.307 4.640 2.727 1.00 80.12 322 GLY A CA 1
ATOM 2626 C C . GLY A 1 322 ? -5.824 3.389 1.995 1.00 80.12 322 GLY A C 1
ATOM 2627 O O . GLY A 1 322 ? -4.643 3.045 2.017 1.00 80.12 322 GLY A O 1
ATOM 2628 N N . ILE A 1 323 ? -6.756 2.703 1.336 1.00 83.88 323 ILE A N 1
ATOM 2629 C CA . ILE A 1 323 ? -6.473 1.465 0.591 1.00 83.88 323 ILE A CA 1
ATOM 2630 C C . ILE A 1 323 ? -6.211 1.765 -0.890 1.00 83.88 323 ILE A C 1
ATOM 2632 O O . ILE A 1 323 ? -5.467 1.041 -1.541 1.00 83.88 323 ILE A O 1
ATOM 2636 N N . HIS A 1 324 ? -6.773 2.847 -1.436 1.00 90.44 324 HIS A N 1
ATOM 2637 C CA . HIS A 1 324 ? -6.756 3.132 -2.871 1.00 90.44 324 HIS A CA 1
ATOM 2638 C C . HIS A 1 324 ? -6.272 4.551 -3.171 1.00 90.44 324 HIS A C 1
ATOM 2640 O O . HIS A 1 324 ? -6.543 5.483 -2.416 1.00 90.44 324 HIS A O 1
ATOM 2646 N N . CYS A 1 325 ? -5.605 4.715 -4.315 1.00 93.00 325 CYS A N 1
ATOM 2647 C CA . CYS A 1 325 ? -5.319 6.031 -4.879 1.00 93.00 325 CYS A CA 1
ATOM 2648 C C . CYS A 1 325 ? -6.600 6.616 -5.485 1.00 93.00 325 CYS A C 1
ATOM 2650 O O . CYS A 1 325 ? -7.235 5.977 -6.326 1.00 93.00 325 CYS A O 1
ATOM 2652 N N . LEU A 1 326 ? -6.958 7.826 -5.068 1.00 93.69 326 LEU A N 1
ATOM 2653 C CA . LEU A 1 326 ? -8.118 8.572 -5.547 1.00 93.69 326 LEU A CA 1
ATOM 2654 C C . LEU A 1 326 ? -7.719 9.494 -6.699 1.00 93.69 326 LEU A C 1
ATOM 2656 O O . LEU A 1 326 ? -6.567 9.920 -6.786 1.00 93.69 326 LEU A O 1
ATOM 2660 N N . GLN A 1 327 ? -8.667 9.811 -7.580 1.00 94.69 327 GLN A N 1
ATOM 2661 C CA . GLN A 1 327 ? -8.422 10.704 -8.712 1.00 94.69 327 GLN A CA 1
ATOM 2662 C C . GLN A 1 327 ? -8.120 12.129 -8.232 1.00 94.69 327 GLN A C 1
ATOM 2664 O O . GLN A 1 327 ? -8.796 12.656 -7.353 1.00 94.69 327 GLN A O 1
ATOM 2669 N N . CYS A 1 328 ? -7.106 12.749 -8.830 1.00 93.38 328 CYS A N 1
ATOM 2670 C CA . CYS A 1 328 ? -6.722 14.135 -8.607 1.00 93.38 328 CYS A CA 1
ATOM 2671 C C . CYS A 1 328 ? -5.951 14.678 -9.813 1.00 93.38 328 CYS A C 1
ATOM 2673 O O . CYS A 1 328 ? -4.747 14.461 -9.944 1.00 93.38 328 CYS A O 1
ATOM 2675 N N . ASN A 1 329 ? -6.636 15.406 -10.692 1.00 93.00 329 ASN A N 1
ATOM 2676 C CA . ASN A 1 329 ? -6.046 15.867 -11.951 1.00 93.00 329 ASN A CA 1
ATOM 2677 C C . ASN A 1 329 ? -4.915 16.897 -11.762 1.00 93.00 329 ASN A C 1
ATOM 2679 O O . ASN A 1 329 ? -4.071 17.019 -12.643 1.00 93.00 329 ASN A O 1
ATOM 2683 N N . SER A 1 330 ? -4.866 17.603 -10.628 1.00 91.50 330 SER A N 1
ATOM 2684 C CA . SER A 1 330 ? -3.792 18.553 -10.301 1.00 91.50 330 SER A CA 1
ATOM 2685 C C . SER A 1 330 ? -2.508 17.884 -9.789 1.00 91.50 330 SER A C 1
ATOM 2687 O O . SER A 1 330 ? -1.460 18.524 -9.710 1.00 91.50 330 SER A O 1
ATOM 2689 N N . SER A 1 331 ? -2.543 16.584 -9.477 1.00 91.69 331 SER A N 1
ATOM 2690 C CA . SER A 1 331 ? -1.366 15.826 -9.046 1.00 91.69 331 SER A CA 1
ATOM 2691 C C . SER A 1 331 ? -0.444 15.525 -10.232 1.00 91.69 331 SER A C 1
ATOM 2693 O O . SER A 1 331 ? -0.786 14.740 -11.113 1.00 91.69 331 SER A O 1
ATOM 2695 N N . LEU A 1 332 ? 0.757 16.107 -10.253 1.00 90.25 332 LEU A N 1
ATOM 2696 C CA . LEU A 1 332 ? 1.741 15.902 -11.332 1.00 90.25 332 LEU A CA 1
ATOM 2697 C C . LEU A 1 332 ? 2.895 14.967 -10.946 1.00 90.25 332 LEU A C 1
ATOM 2699 O O . LEU A 1 332 ? 3.784 14.701 -11.755 1.00 90.25 332 LEU A O 1
ATOM 2703 N N . VAL A 1 333 ? 2.902 14.474 -9.710 1.00 91.56 333 VAL A N 1
ATOM 2704 C CA . VAL A 1 333 ? 4.001 13.687 -9.147 1.00 91.56 333 VAL A CA 1
ATOM 2705 C C . VAL A 1 333 ? 3.524 12.304 -8.737 1.00 91.56 333 VAL A C 1
ATOM 2707 O O . VAL A 1 333 ? 2.353 12.092 -8.421 1.00 91.56 333 VAL A O 1
ATOM 2710 N N . PHE A 1 334 ? 4.448 11.350 -8.733 1.00 94.25 334 PHE A N 1
ATOM 2711 C CA . PHE A 1 334 ? 4.201 10.077 -8.076 1.00 94.25 334 PHE A CA 1
ATOM 2712 C C . PHE A 1 334 ? 4.169 10.291 -6.557 1.00 94.25 334 PHE A C 1
ATOM 2714 O O . PHE A 1 334 ? 4.913 11.119 -6.036 1.00 94.25 334 PHE A O 1
ATOM 2721 N N . GLY A 1 335 ? 3.304 9.562 -5.854 1.00 94.00 335 GLY A N 1
ATOM 2722 C CA . GLY A 1 335 ? 3.265 9.579 -4.388 1.00 94.00 335 GLY A CA 1
ATOM 2723 C C . GLY A 1 335 ? 2.532 10.773 -3.776 1.00 94.00 335 GLY A C 1
ATOM 2724 O O . GLY A 1 335 ? 2.732 11.077 -2.603 1.00 94.00 335 GLY A O 1
ATOM 2725 N N . ALA A 1 336 ? 1.678 11.472 -4.533 1.00 94.31 336 ALA A N 1
ATOM 2726 C CA . ALA A 1 336 ? 0.974 12.643 -4.016 1.00 94.31 336 ALA A CA 1
ATOM 2727 C C . ALA A 1 336 ? 0.126 12.319 -2.769 1.00 94.31 336 ALA A C 1
ATOM 2729 O O . ALA A 1 336 ? -0.694 11.396 -2.757 1.00 94.31 336 ALA A O 1
ATOM 2730 N N . LYS A 1 337 ? 0.319 13.128 -1.721 1.00 94.19 337 LYS A N 1
ATOM 2731 C CA . LYS A 1 337 ? -0.336 13.000 -0.403 1.00 94.19 337 LYS A CA 1
ATOM 2732 C C . LYS A 1 337 ? -1.471 14.003 -0.205 1.00 94.19 337 LYS A C 1
ATOM 2734 O O . LYS A 1 337 ? -2.133 14.010 0.822 1.00 94.19 337 LYS A O 1
ATOM 2739 N N . ALA A 1 338 ? -1.710 14.869 -1.175 1.00 91.25 338 ALA A N 1
ATOM 2740 C CA . ALA A 1 338 ? -2.806 15.821 -1.163 1.00 91.25 338 ALA A CA 1
ATOM 2741 C C . ALA A 1 338 ? -3.259 16.069 -2.600 1.00 91.25 338 ALA A C 1
ATOM 2743 O O . ALA A 1 338 ? -2.475 15.894 -3.534 1.00 91.25 338 ALA A O 1
ATOM 2744 N N . CYS A 1 339 ? -4.520 16.464 -2.746 1.00 91.25 339 CYS A N 1
ATOM 2745 C CA . CYS A 1 339 ? -5.040 17.038 -3.973 1.00 91.25 339 CYS A CA 1
ATOM 2746 C C . CYS A 1 339 ? -5.268 18.518 -3.697 1.00 91.25 339 CYS A C 1
ATOM 2748 O O . CYS A 1 339 ? -6.109 18.842 -2.856 1.00 91.25 339 CYS A O 1
ATOM 2750 N N . LEU A 1 340 ? -4.445 19.366 -4.308 1.00 84.62 340 LEU A N 1
ATOM 2751 C CA . LEU A 1 340 ? -4.485 20.819 -4.149 1.00 84.62 340 LEU A CA 1
ATOM 2752 C C . LEU A 1 340 ? -5.067 21.474 -5.393 1.00 84.62 340 LEU A C 1
ATOM 2754 O O . LEU A 1 340 ? -4.809 20.935 -6.499 1.00 84.62 340 LEU A O 1
#

Radius of gyration: 31.59 Å; chains: 1; bounding box: 80×95×86 Å

pLDDT: mean 80.46, std 22.83, range [22.88, 97.81]

Foldseek 3Di:
DDDDDDDDDDDDDDDDDDDDDDDDDPPPPPDPPPPPPPLPPPPPPVFPEDEAEFDLVDAAEAEDEAQAKGHWDAPHHPVCVPADWAPKDKWKAFPPRHTDDDDQAWDQDPRRTIMGHGDDQQRFAKMKMWIWTASDPPGDIDIGIGIYGYWYWYAWFKKKKKKFKKFADDQPDPVLVVVVVVVLVVLQVLLVVLQKHKDWPDWDWDFDQDPPDGTTIMIMTMMMIGHDDQPPDPDRDDDPCNPRSNSNVVSVVSVVVVLVVQVVVQVPDDDDGDNIGTDPPRMDMDMDTFADWQWAADCVVCVSCRNITIGAAFQWTDQHRHHHTHGANCGGGTSHNDRD

Secondary structure (DSSP, 8-state):
-----------------------------------------------SS-EEEE-SSSPEEEEEETTSPPPEEEEEETTGGGS--EEEEEEEE-GGG-B----SSEEE-TTS-EEESS--GGG-EEEEEEEEEESSTTSPPEEEEEEEEEEEEE--EEEEEEEEEEE-S-TT-HHHHHHHHHHHHHHHHHHGGGTEEEEEEEEEEEEEE-SSS-EEEEEEEEEEEEEPPTTSSSS---STT--HHHHHHHHHHHHHHHHHHHHHHHHTSPSSPPSSEE-TT--EEEEEEEPPTTEE--TTT-TT-TTSEEEPPTTEE--SS-SSPEE-TT--STT-----